Protein AF-A0A950R1R2-F1 (afdb_monomer_lite)

Structure (mmCIF, N/CA/C/O backbone):
data_AF-A0A950R1R2-F1
#
_entry.id   AF-A0A950R1R2-F1
#
loop_
_atom_site.group_PDB
_atom_site.id
_atom_site.type_symbol
_atom_site.label_atom_id
_atom_site.label_alt_id
_atom_site.label_comp_id
_atom_site.label_asym_id
_atom_site.label_entity_id
_atom_site.label_seq_id
_atom_site.pdbx_PDB_ins_code
_atom_site.Cartn_x
_atom_site.Cartn_y
_atom_site.Cartn_z
_atom_site.occupancy
_atom_site.B_iso_or_equiv
_atom_site.auth_seq_id
_atom_site.auth_comp_id
_atom_site.auth_asym_id
_atom_site.auth_atom_id
_atom_site.pdbx_PDB_model_num
ATOM 1 N N . GLY A 1 1 ? -11.635 -13.235 -14.958 1.00 52.16 1 GLY A N 1
ATOM 2 C CA . GLY A 1 1 ? -12.862 -13.678 -14.272 1.00 52.16 1 GLY A CA 1
ATOM 3 C C . GLY A 1 1 ? -13.952 -12.664 -14.524 1.00 52.16 1 GLY A C 1
ATOM 4 O O . GLY A 1 1 ? -13.627 -11.503 -14.743 1.00 52.16 1 GLY A O 1
ATOM 5 N N . LYS A 1 2 ? -15.219 -13.080 -14.547 1.00 72.25 2 LYS A N 1
ATOM 6 C CA . LYS A 1 2 ? -16.330 -12.125 -14.468 1.00 72.25 2 LYS A CA 1
ATOM 7 C C . LYS A 1 2 ? -16.494 -11.770 -12.992 1.00 72.25 2 LYS A C 1
ATOM 9 O O . LYS A 1 2 ? -16.689 -12.675 -12.189 1.00 72.25 2 LYS A O 1
ATOM 14 N N . PHE A 1 3 ? -16.337 -10.498 -12.644 1.00 78.50 3 PHE A N 1
ATOM 15 C CA . PHE A 1 3 ? -16.642 -10.029 -11.296 1.00 78.50 3 PHE A CA 1
ATOM 16 C C . PHE A 1 3 ? -18.161 -10.057 -11.118 1.00 78.50 3 PHE A C 1
ATOM 18 O O . PHE A 1 3 ? -18.887 -9.558 -11.979 1.00 78.50 3 PHE A O 1
ATOM 25 N N . VAL A 1 4 ? -18.629 -10.695 -10.048 1.00 86.44 4 VAL A N 1
ATOM 26 C CA . VAL A 1 4 ? -20.042 -10.714 -9.659 1.00 86.44 4 VAL A CA 1
ATOM 27 C C . VAL A 1 4 ? -20.202 -9.713 -8.527 1.00 86.44 4 VAL A C 1
ATOM 29 O O . VAL A 1 4 ? -19.370 -9.672 -7.623 1.00 86.44 4 VAL A O 1
ATOM 32 N N . HIS A 1 5 ? -21.231 -8.875 -8.609 1.00 85.69 5 HIS A N 1
ATOM 33 C CA . HIS A 1 5 ? -21.546 -7.949 -7.531 1.00 85.69 5 HIS A CA 1
ATOM 34 C C . HIS A 1 5 ? -22.079 -8.727 -6.330 1.00 85.69 5 HIS A C 1
ATOM 36 O O . HIS A 1 5 ? -23.012 -9.514 -6.468 1.00 85.69 5 HIS A O 1
ATOM 42 N N . ASP A 1 6 ? -21.483 -8.485 -5.170 1.00 85.19 6 ASP A N 1
ATOM 43 C CA . ASP A 1 6 ? -21.978 -8.967 -3.888 1.00 85.19 6 ASP A CA 1
ATOM 44 C C . ASP A 1 6 ? -22.962 -7.932 -3.329 1.00 85.19 6 ASP A C 1
ATOM 46 O O . ASP A 1 6 ? -22.561 -6.911 -2.768 1.00 85.19 6 ASP A O 1
ATOM 50 N N . PHE A 1 7 ? -24.253 -8.150 -3.580 1.00 87.19 7 PHE A N 1
ATOM 51 C CA . PHE A 1 7 ? -25.302 -7.214 -3.179 1.00 87.19 7 PHE A CA 1
ATOM 52 C C . PHE A 1 7 ? -25.503 -7.166 -1.663 1.00 87.19 7 PHE A C 1
ATOM 54 O O . PHE A 1 7 ? -25.803 -6.089 -1.155 1.00 87.19 7 PHE A O 1
ATOM 61 N N . ASP A 1 8 ? -25.262 -8.268 -0.951 1.00 86.25 8 ASP A N 1
ATOM 62 C CA . ASP A 1 8 ? -25.428 -8.341 0.503 1.00 86.25 8 ASP A CA 1
ATOM 63 C C . ASP A 1 8 ? -24.394 -7.438 1.191 1.00 86.25 8 ASP A C 1
ATOM 65 O O . ASP A 1 8 ? -24.725 -6.594 2.028 1.00 86.25 8 ASP A O 1
ATOM 69 N N . THR A 1 9 ? -23.133 -7.524 0.754 1.00 84.88 9 THR A N 1
ATOM 70 C CA . THR A 1 9 ? -22.066 -6.640 1.240 1.00 84.88 9 THR A CA 1
ATOM 71 C C . THR A 1 9 ? -22.320 -5.174 0.855 1.00 84.88 9 THR A C 1
ATOM 73 O O . THR A 1 9 ? -22.057 -4.265 1.648 1.00 84.88 9 THR A O 1
ATOM 76 N N . ILE A 1 10 ? -22.859 -4.917 -0.343 1.00 86.88 10 ILE A N 1
ATOM 77 C CA . ILE A 1 10 ? -23.219 -3.558 -0.784 1.00 86.88 10 ILE A CA 1
ATOM 78 C C . ILE A 1 10 ? -24.355 -2.975 0.068 1.00 86.88 10 ILE A C 1
ATOM 80 O O . ILE A 1 10 ? -24.315 -1.791 0.393 1.00 86.88 10 ILE A O 1
ATOM 84 N N . GLU A 1 11 ? -25.358 -3.765 0.445 1.00 87.88 11 GLU A N 1
ATOM 85 C CA . GLU A 1 11 ? -26.467 -3.301 1.285 1.00 87.88 11 GLU A CA 1
ATOM 86 C C . GLU A 1 11 ? -25.987 -2.938 2.697 1.00 87.88 11 GLU A C 1
ATOM 88 O O . GLU A 1 11 ? -26.364 -1.892 3.228 1.00 87.88 11 GLU A O 1
ATOM 93 N N . LEU A 1 12 ? -25.076 -3.735 3.265 1.00 87.06 12 LEU A N 1
ATOM 94 C CA . LEU A 1 12 ? -24.517 -3.511 4.602 1.00 87.06 12 LEU A CA 1
ATOM 95 C C . LEU A 1 12 ? -23.673 -2.234 4.714 1.00 87.06 12 LEU A C 1
ATOM 97 O O . LEU A 1 12 ? -23.693 -1.567 5.750 1.00 87.06 12 LEU A O 1
ATOM 101 N N . HIS A 1 13 ? -22.915 -1.891 3.672 1.00 85.31 13 HIS A N 1
ATOM 102 C CA . HIS A 1 13 ? -22.018 -0.729 3.680 1.00 85.31 13 HIS A CA 1
ATOM 103 C C . HIS A 1 13 ? -22.580 0.486 2.925 1.00 85.31 13 HIS A C 1
ATOM 105 O O . HIS A 1 13 ? -22.057 1.594 3.046 1.00 85.31 13 HIS A O 1
ATOM 111 N N . GLY A 1 14 ? -23.664 0.302 2.176 1.00 86.50 14 GLY A N 1
ATOM 112 C CA . GLY A 1 14 ? -24.207 1.282 1.249 1.00 86.50 14 GLY A CA 1
ATOM 113 C C . GLY A 1 14 ? -23.505 1.261 -0.119 1.00 86.50 14 GLY A C 1
ATOM 114 O O . GLY A 1 14 ? -22.406 0.730 -0.272 1.00 86.50 14 GLY A O 1
ATOM 115 N N . PRO A 1 15 ? -24.116 1.877 -1.148 1.00 83.44 15 PRO A N 1
ATOM 116 C CA . PRO A 1 15 ? -23.633 1.791 -2.528 1.00 83.44 15 PRO A CA 1
ATOM 117 C C . PRO A 1 15 ? -22.349 2.589 -2.799 1.00 83.44 15 PRO A C 1
ATOM 119 O O . PRO A 1 15 ? -21.622 2.282 -3.741 1.00 83.44 15 PRO A O 1
ATOM 122 N N . VAL A 1 16 ? -22.079 3.638 -2.013 1.00 87.56 16 VAL A N 1
ATOM 123 C CA . VAL A 1 16 ? -20.902 4.511 -2.165 1.00 87.56 16 VAL A CA 1
ATOM 124 C C . VAL A 1 16 ? -20.388 4.905 -0.775 1.00 87.56 16 VAL A C 1
ATOM 126 O O . VAL A 1 16 ? -20.570 6.050 -0.348 1.00 87.56 16 VAL A O 1
ATOM 129 N N . PRO A 1 17 ? -19.801 3.963 -0.019 1.00 89.50 17 PRO A N 1
ATOM 130 C CA . PRO A 1 17 ? -19.338 4.254 1.324 1.00 89.50 17 PRO A CA 1
ATOM 131 C C . PRO A 1 17 ? -18.118 5.174 1.273 1.00 89.50 17 PRO A C 1
ATOM 133 O O . PRO A 1 17 ? -17.154 4.932 0.548 1.00 89.50 17 PRO A O 1
ATOM 136 N N . THR A 1 18 ? -18.147 6.237 2.073 1.00 91.25 18 THR A N 1
ATOM 137 C CA . THR A 1 18 ? -16.974 7.092 2.307 1.00 91.25 18 THR A CA 1
ATOM 138 C C . THR A 1 18 ? -16.147 6.621 3.496 1.00 91.25 18 THR A C 1
ATOM 140 O O . THR A 1 18 ? -14.989 7.006 3.619 1.00 91.25 18 THR A O 1
ATOM 143 N N . GLU A 1 19 ? -16.737 5.811 4.375 1.00 93.25 19 GLU A N 1
ATOM 144 C CA . GLU A 1 19 ? -16.084 5.196 5.527 1.00 93.25 19 GLU A CA 1
ATOM 145 C C . GLU A 1 19 ? -16.524 3.733 5.617 1.00 93.25 19 GLU A C 1
ATOM 147 O O . GLU A 1 19 ? -17.720 3.453 5.538 1.00 93.25 19 GLU A O 1
ATOM 152 N N . ILE A 1 20 ? -15.576 2.813 5.792 1.00 93.81 20 ILE A N 1
ATOM 153 C CA . ILE A 1 20 ? -15.859 1.402 6.084 1.00 93.81 20 ILE A CA 1
ATOM 154 C C . ILE A 1 20 ? -14.983 0.916 7.237 1.00 93.81 20 ILE A C 1
ATOM 156 O O . ILE A 1 20 ? -13.826 1.318 7.363 1.00 93.81 20 ILE A O 1
ATOM 160 N N . ASP A 1 21 ? -15.545 0.057 8.082 1.00 93.88 21 ASP A N 1
ATOM 161 C CA . ASP A 1 21 ? -14.825 -0.574 9.185 1.00 93.88 21 ASP A CA 1
ATOM 162 C C . ASP A 1 21 ? -14.137 -1.849 8.677 1.00 93.88 21 ASP A C 1
ATOM 164 O O . ASP A 1 21 ? -14.786 -2.752 8.134 1.00 93.88 21 ASP A O 1
ATOM 168 N N . ILE A 1 22 ? -12.816 -1.907 8.836 1.00 94.50 22 ILE A N 1
ATOM 169 C CA . ILE A 1 22 ? -11.966 -2.987 8.335 1.00 94.50 22 ILE A CA 1
ATOM 170 C C . ILE A 1 22 ? -11.082 -3.560 9.439 1.00 94.50 22 ILE A C 1
ATOM 172 O O . ILE A 1 22 ? -10.790 -2.897 10.433 1.00 94.50 22 ILE A O 1
ATOM 176 N N . VAL A 1 23 ? -10.602 -4.779 9.227 1.00 93.94 23 VAL A N 1
ATOM 177 C CA . VAL A 1 23 ? -9.589 -5.424 10.066 1.00 93.94 23 VAL A CA 1
ATOM 178 C C . VAL A 1 23 ? -8.576 -6.154 9.194 1.00 93.94 23 VAL A C 1
ATOM 180 O O . VAL A 1 23 ? -8.908 -6.684 8.130 1.00 93.94 23 VAL A O 1
ATOM 183 N N . PHE A 1 24 ? -7.322 -6.182 9.632 1.00 93.62 24 PHE A N 1
ATOM 184 C CA . PHE A 1 24 ? -6.281 -6.970 8.982 1.00 93.62 24 PHE A CA 1
ATOM 185 C C . PHE A 1 24 ? -6.143 -8.327 9.664 1.00 93.62 24 PHE A C 1
ATOM 187 O O . PHE A 1 24 ? -6.075 -8.405 10.887 1.00 93.62 24 PHE A O 1
ATOM 194 N N . LEU A 1 25 ? -6.080 -9.397 8.872 1.00 88.56 25 LEU A N 1
ATOM 195 C CA . LEU A 1 25 ? -5.792 -10.741 9.388 1.00 88.56 25 LEU A CA 1
ATOM 196 C C . LEU A 1 25 ? -4.288 -11.025 9.463 1.00 88.56 25 LEU A C 1
ATOM 198 O O . LEU A 1 25 ? -3.860 -11.857 10.254 1.00 88.56 25 LEU A O 1
ATOM 202 N N . ASN A 1 26 ? -3.502 -10.316 8.651 1.00 88.25 26 ASN A N 1
ATOM 203 C CA . ASN A 1 26 ? -2.066 -10.511 8.505 1.00 88.25 26 ASN A CA 1
ATOM 204 C C . ASN A 1 26 ? -1.324 -9.210 8.825 1.00 88.25 26 ASN A C 1
ATOM 206 O O . ASN A 1 26 ? -1.832 -8.119 8.567 1.00 88.25 26 ASN A O 1
ATOM 210 N N . GLU A 1 27 ? -0.081 -9.329 9.288 1.00 89.81 27 GLU A N 1
ATOM 211 C CA . GLU A 1 27 ? 0.782 -8.174 9.581 1.00 89.81 27 GLU A CA 1
ATOM 212 C C . GLU A 1 27 ? 1.239 -7.423 8.320 1.00 89.81 27 GLU A C 1
ATOM 214 O O . GLU A 1 27 ? 1.527 -6.222 8.349 1.00 89.81 27 GLU A O 1
ATOM 219 N N . GLN A 1 28 ? 1.279 -8.126 7.185 1.00 89.06 28 GLN A N 1
ATOM 220 C CA . GLN A 1 28 ? 1.620 -7.575 5.876 1.00 89.06 28 GLN A CA 1
ATOM 221 C C . GLN A 1 28 ? 0.349 -7.266 5.077 1.00 89.06 28 GLN A C 1
ATOM 223 O O . GLN A 1 28 ? 0.032 -7.908 4.078 1.00 89.06 28 GLN A O 1
ATOM 228 N N . ALA A 1 29 ? -0.416 -6.292 5.565 1.00 89.69 29 ALA A N 1
ATOM 229 C CA . ALA A 1 29 ? -1.685 -5.894 4.961 1.00 89.69 29 ALA A CA 1
ATOM 230 C C . ALA A 1 29 ? -1.534 -5.019 3.707 1.00 89.69 29 ALA A C 1
ATOM 232 O O . ALA A 1 29 ? -2.439 -4.975 2.872 1.00 89.69 29 ALA A O 1
ATOM 233 N N . PHE A 1 30 ? -0.412 -4.308 3.574 1.00 94.25 30 PHE A N 1
ATOM 234 C CA . PHE A 1 30 ? -0.174 -3.346 2.503 1.00 94.25 30 PHE A CA 1
ATOM 235 C C . PHE A 1 30 ? 1.142 -3.629 1.789 1.00 94.25 30 PHE A C 1
ATOM 237 O O . PHE A 1 30 ? 2.179 -3.787 2.430 1.00 94.25 30 PHE A O 1
ATOM 244 N N . ASP A 1 31 ? 1.079 -3.653 0.463 1.00 93.25 31 ASP A N 1
ATOM 245 C CA . ASP A 1 31 ? 2.236 -3.730 -0.419 1.00 93.25 31 ASP A CA 1
ATOM 246 C C . ASP A 1 31 ? 2.235 -2.517 -1.351 1.00 93.25 31 ASP A C 1
ATOM 248 O O . ASP A 1 31 ? 1.208 -2.170 -1.942 1.00 93.25 31 ASP A O 1
ATOM 252 N N . ALA A 1 32 ? 3.383 -1.860 -1.466 1.00 93.75 32 ALA A N 1
ATOM 253 C CA . ALA A 1 32 ? 3.573 -0.706 -2.322 1.00 93.75 32 ALA A CA 1
ATOM 254 C C . ALA A 1 32 ? 4.830 -0.890 -3.163 1.00 93.75 32 ALA A C 1
ATOM 256 O O . ALA A 1 32 ? 5.938 -1.021 -2.648 1.00 93.75 32 ALA A O 1
ATOM 257 N N . SER A 1 33 ? 4.660 -0.833 -4.478 1.00 94.25 33 SER A N 1
ATOM 258 C CA . SER A 1 33 ? 5.763 -0.942 -5.424 1.00 94.25 33 SER A CA 1
ATOM 259 C C . SER A 1 33 ? 5.539 -0.054 -6.638 1.00 94.25 33 SER A C 1
ATOM 261 O O . SER A 1 33 ? 4.421 0.292 -7.017 1.00 94.25 33 SER A O 1
ATOM 263 N N . PHE A 1 34 ? 6.631 0.352 -7.268 1.00 94.12 34 PHE A N 1
ATOM 264 C CA . PHE A 1 34 ? 6.600 1.020 -8.558 1.00 94.12 34 PHE A CA 1
ATOM 265 C C . PHE A 1 34 ? 6.467 -0.026 -9.649 1.00 94.12 34 PHE A C 1
ATOM 267 O O . PHE A 1 34 ? 7.343 -0.871 -9.784 1.00 94.12 34 PHE A O 1
ATOM 274 N N . GLN A 1 35 ? 5.402 0.032 -10.442 1.00 94.69 35 GLN A N 1
ATOM 275 C CA . GLN A 1 35 ? 5.134 -0.962 -11.474 1.00 94.69 35 GLN A CA 1
ATOM 276 C C . GLN A 1 35 ? 4.946 -0.301 -12.839 1.00 94.69 35 GLN A C 1
ATOM 278 O O . GLN A 1 35 ? 4.240 0.700 -12.989 1.00 94.69 35 GLN A O 1
ATOM 283 N N . ALA A 1 36 ? 5.565 -0.888 -13.858 1.00 93.62 36 ALA A N 1
ATOM 284 C CA . ALA A 1 36 ? 5.327 -0.575 -15.257 1.00 93.62 36 ALA A CA 1
ATOM 285 C C . ALA A 1 36 ? 4.617 -1.761 -15.909 1.00 93.62 36 ALA A C 1
ATOM 287 O O . ALA A 1 36 ? 5.148 -2.874 -15.947 1.00 93.62 36 ALA A O 1
ATOM 288 N N . TRP A 1 37 ? 3.427 -1.509 -16.442 1.00 91.75 37 TRP A N 1
ATOM 289 C CA . TRP A 1 37 ? 2.594 -2.515 -17.091 1.00 91.75 37 TRP A CA 1
ATOM 290 C C . TRP A 1 37 ? 2.463 -2.225 -18.586 1.00 91.75 37 TRP A C 1
ATOM 292 O O . TRP A 1 37 ? 2.272 -1.084 -19.005 1.00 91.75 37 TRP A O 1
ATOM 302 N N . SER A 1 38 ? 2.534 -3.284 -19.387 1.00 88.62 38 SER A N 1
ATOM 303 C CA . SER A 1 38 ? 1.908 -3.327 -20.708 1.00 88.62 38 SER A CA 1
ATOM 304 C C . SER A 1 38 ? 0.406 -3.608 -20.544 1.00 88.62 38 SER A C 1
ATOM 306 O O . SER A 1 38 ? -0.094 -3.716 -19.428 1.00 88.62 38 SER A O 1
ATOM 308 N N . THR A 1 39 ? -0.328 -3.798 -21.638 1.00 86.62 39 THR A N 1
ATOM 309 C CA . THR A 1 39 ? -1.764 -4.119 -21.620 1.00 86.62 39 THR A CA 1
ATOM 310 C C . THR A 1 39 ? -2.108 -5.327 -20.737 1.00 86.62 39 THR A C 1
ATOM 312 O O . THR A 1 39 ? -3.180 -5.357 -20.145 1.00 86.62 39 THR A O 1
ATOM 315 N N . SER A 1 40 ? -1.221 -6.320 -20.632 1.00 86.81 40 SER A N 1
ATOM 316 C CA . SER A 1 40 ? -1.478 -7.544 -19.853 1.00 86.81 40 SER A CA 1
ATOM 317 C C . SER A 1 40 ? -0.254 -8.123 -19.139 1.00 86.81 40 SER A C 1
ATOM 319 O O . SER A 1 40 ? -0.342 -9.182 -18.519 1.00 86.81 40 SER A O 1
ATOM 321 N N . LYS A 1 41 ? 0.907 -7.467 -19.234 1.00 91.38 41 LYS A N 1
ATOM 322 C CA . LYS A 1 41 ? 2.181 -8.001 -18.737 1.00 91.38 41 LYS A CA 1
ATOM 323 C C . LYS A 1 41 ? 2.895 -6.988 -17.857 1.00 91.38 41 LYS A C 1
ATOM 325 O O . LYS A 1 41 ? 3.046 -5.833 -18.254 1.00 91.38 41 LYS A O 1
ATOM 330 N N . LEU A 1 42 ? 3.399 -7.453 -16.717 1.00 93.06 42 LEU A N 1
ATOM 331 C CA . LEU A 1 42 ? 4.314 -6.694 -15.873 1.00 93.06 42 LEU A CA 1
ATOM 332 C C . LEU A 1 42 ? 5.672 -6.590 -16.577 1.00 93.06 42 LEU A C 1
ATOM 334 O O . LEU A 1 42 ? 6.326 -7.601 -16.857 1.00 93.06 42 LEU A O 1
ATOM 338 N N . LEU A 1 43 ? 6.064 -5.362 -16.903 1.00 93.94 43 LEU A N 1
ATOM 339 C CA . LEU A 1 43 ? 7.313 -5.055 -17.594 1.00 93.94 43 LEU A CA 1
ATOM 340 C C . LEU A 1 43 ? 8.437 -4.741 -16.610 1.00 93.94 43 LEU A C 1
ATOM 342 O O . LEU A 1 43 ? 9.581 -5.112 -16.848 1.00 93.94 43 LEU A O 1
ATOM 346 N N . CYS A 1 44 ? 8.129 -4.048 -15.518 1.00 94.12 44 CYS A N 1
ATOM 347 C CA . CYS A 1 44 ? 9.098 -3.680 -14.495 1.00 94.12 44 CYS A CA 1
ATOM 348 C C . CYS A 1 44 ? 8.390 -3.500 -13.158 1.00 94.12 44 CYS A C 1
ATOM 350 O O . CYS A 1 44 ? 7.263 -3.015 -13.122 1.00 94.12 44 CYS A O 1
ATOM 352 N N . GLU A 1 45 ? 9.073 -3.836 -12.077 1.00 94.75 45 GLU A N 1
ATOM 353 C CA . GLU A 1 45 ? 8.615 -3.627 -10.709 1.00 94.75 45 GLU A CA 1
ATOM 354 C C . GLU A 1 45 ? 9.791 -3.155 -9.861 1.00 94.75 45 GLU A C 1
ATOM 356 O O . GLU A 1 45 ? 10.911 -3.593 -10.096 1.00 94.75 45 GLU A O 1
ATOM 361 N N . GLY A 1 46 ? 9.580 -2.269 -8.898 1.00 93.44 46 GLY A N 1
ATOM 362 C CA . GLY A 1 46 ? 10.652 -1.803 -8.031 1.00 93.44 46 GLY A CA 1
ATOM 363 C C . GLY A 1 46 ? 10.169 -1.323 -6.676 1.00 93.44 46 GLY A C 1
ATOM 364 O O . GLY A 1 46 ? 9.010 -0.953 -6.506 1.00 93.44 46 GLY A O 1
ATOM 365 N N . ASN A 1 47 ? 11.093 -1.310 -5.723 1.00 91.25 47 ASN A N 1
ATOM 366 C CA . ASN A 1 47 ? 10.862 -0.894 -4.337 1.00 91.25 47 ASN A CA 1
ATOM 367 C C . ASN A 1 47 ? 11.160 0.602 -4.111 1.00 91.25 47 ASN A C 1
ATOM 369 O O . ASN A 1 47 ? 11.135 1.083 -2.985 1.00 91.25 47 ASN A O 1
ATOM 373 N N . GLY A 1 48 ? 11.469 1.343 -5.178 1.00 89.25 48 GLY A N 1
ATOM 374 C CA . GLY A 1 48 ? 11.867 2.747 -5.119 1.00 89.25 48 GLY A CA 1
ATOM 375 C C . GLY A 1 48 ? 13.373 2.961 -5.244 1.00 89.25 48 GLY A C 1
ATOM 376 O O . GLY A 1 48 ? 13.750 3.992 -5.790 1.00 89.25 48 GLY A O 1
ATOM 377 N N . ILE A 1 49 ? 14.206 1.979 -4.880 1.00 91.31 49 ILE A N 1
ATOM 378 C CA . ILE A 1 49 ? 15.677 2.011 -5.004 1.00 91.31 49 ILE A CA 1
ATOM 379 C C . ILE A 1 49 ? 16.123 1.093 -6.148 1.00 91.31 49 ILE A C 1
ATOM 381 O O . ILE A 1 49 ? 16.643 1.550 -7.170 1.00 91.31 49 ILE A O 1
ATOM 385 N N . ASP A 1 50 ? 15.798 -0.187 -6.019 1.00 93.06 50 ASP A N 1
ATOM 386 C CA . ASP A 1 50 ? 16.083 -1.236 -6.983 1.00 93.06 50 ASP A CA 1
ATOM 387 C C . ASP A 1 50 ? 14.832 -1.597 -7.778 1.00 93.06 50 ASP A C 1
ATOM 389 O O . ASP A 1 50 ? 13.686 -1.357 -7.375 1.00 93.06 50 ASP A O 1
ATOM 393 N N . ALA A 1 51 ? 15.054 -2.178 -8.949 1.00 93.25 51 ALA A N 1
ATOM 394 C CA . ALA A 1 51 ? 13.983 -2.667 -9.793 1.00 93.25 51 ALA A CA 1
ATOM 395 C C . ALA A 1 51 ? 14.312 -4.048 -10.351 1.00 93.25 51 ALA A C 1
ATOM 397 O O . ALA A 1 51 ? 15.465 -4.408 -10.544 1.00 93.25 51 ALA A O 1
ATOM 398 N N . ARG A 1 52 ? 13.280 -4.816 -10.672 1.00 93.94 52 ARG A N 1
ATOM 399 C CA . ARG A 1 52 ? 13.350 -6.009 -11.505 1.00 93.94 52 ARG A CA 1
ATOM 400 C C . ARG A 1 52 ? 12.628 -5.730 -12.813 1.00 93.94 52 ARG A C 1
ATOM 402 O O . ARG A 1 52 ? 11.502 -5.231 -12.814 1.00 93.94 52 ARG A O 1
ATOM 409 N N . ARG A 1 53 ? 13.267 -6.037 -13.938 1.00 93.81 53 ARG A N 1
ATOM 410 C CA . ARG A 1 53 ? 12.716 -5.792 -15.275 1.00 93.81 53 ARG A CA 1
ATOM 411 C C . ARG A 1 53 ? 12.554 -7.091 -16.035 1.00 93.81 53 ARG A C 1
ATOM 413 O O . ARG A 1 53 ? 13.339 -8.017 -15.885 1.00 93.81 53 ARG A O 1
ATOM 420 N N . ASN A 1 54 ? 11.491 -7.169 -16.818 1.00 94.69 54 ASN A N 1
ATOM 421 C CA . ASN A 1 54 ? 11.171 -8.333 -17.619 1.00 94.69 54 ASN A CA 1
ATOM 422 C C . ASN A 1 54 ? 12.215 -8.507 -18.732 1.00 94.69 54 ASN A C 1
ATOM 424 O O . ASN A 1 54 ? 12.582 -7.533 -19.392 1.00 94.69 54 ASN A O 1
ATOM 428 N N . VAL A 1 55 ? 12.657 -9.745 -18.968 1.00 94.06 55 VAL A N 1
ATOM 429 C CA . VAL A 1 55 ? 13.633 -10.096 -20.019 1.00 94.06 55 VAL A CA 1
ATOM 430 C C . VAL A 1 55 ? 13.179 -9.714 -21.434 1.00 94.06 55 VAL A C 1
ATOM 432 O O . VAL A 1 55 ? 14.010 -9.552 -22.321 1.00 94.06 55 VAL A O 1
ATOM 435 N N . GLU A 1 56 ? 11.873 -9.538 -21.654 1.00 91.00 56 GLU A N 1
ATOM 436 C CA . GLU A 1 56 ? 11.297 -9.069 -22.923 1.00 91.00 56 GLU A CA 1
ATOM 437 C C . GLU A 1 56 ? 11.421 -7.543 -23.114 1.00 91.00 56 GLU A C 1
ATOM 439 O O . GLU A 1 56 ? 11.135 -7.036 -24.199 1.00 91.00 56 GLU A O 1
ATOM 444 N N . TRP A 1 57 ? 11.830 -6.792 -22.081 1.00 90.25 57 TRP A N 1
ATOM 445 C CA . TRP A 1 57 ? 11.847 -5.326 -22.091 1.00 90.25 57 TRP A CA 1
ATOM 446 C C . TRP A 1 57 ? 13.195 -4.664 -21.721 1.00 90.25 57 TRP A C 1
ATOM 448 O O . TRP A 1 57 ? 13.195 -3.678 -20.983 1.00 90.25 57 TRP A O 1
ATOM 458 N N . PRO A 1 58 ? 14.355 -5.126 -22.227 1.00 89.38 58 PRO A N 1
ATOM 459 C CA . PRO A 1 58 ? 15.632 -4.460 -21.985 1.00 89.38 58 PRO A CA 1
ATOM 460 C C . PRO A 1 58 ? 15.736 -3.153 -22.781 1.00 89.38 58 PRO A C 1
ATOM 462 O O . PRO A 1 58 ? 15.300 -3.058 -23.931 1.00 89.38 58 PRO A O 1
ATOM 465 N N . GLN A 1 59 ? 16.342 -2.136 -22.179 1.00 88.06 59 GLN A N 1
ATOM 466 C CA . GLN A 1 59 ? 16.349 -0.772 -22.706 1.00 88.06 59 GLN A CA 1
ATOM 467 C C . GLN A 1 59 ? 17.746 -0.219 -23.000 1.00 88.06 59 GLN A C 1
ATOM 469 O O . GLN A 1 59 ? 17.862 0.846 -23.609 1.00 88.06 59 GLN A O 1
ATOM 474 N N . SER A 1 60 ? 18.793 -0.916 -22.568 1.00 87.81 60 SER A N 1
ATOM 475 C CA . SER A 1 60 ? 20.190 -0.631 -22.897 1.00 87.81 60 SER A CA 1
ATOM 476 C C . SER A 1 60 ? 20.889 -1.911 -23.377 1.00 87.81 60 SER A C 1
ATOM 478 O O . SER A 1 60 ? 20.371 -3.009 -23.155 1.00 87.81 60 SER A O 1
ATOM 480 N N . PRO A 1 61 ? 22.043 -1.805 -24.059 1.00 89.56 61 PRO A N 1
ATOM 481 C CA . PRO A 1 61 ? 22.851 -2.969 -24.426 1.00 89.56 61 PRO A CA 1
ATOM 482 C C . PRO A 1 61 ? 23.260 -3.813 -23.210 1.00 89.56 61 PRO A C 1
ATOM 484 O O . PRO A 1 61 ? 23.166 -5.036 -23.265 1.00 89.56 61 PRO A O 1
ATOM 487 N N . ASP A 1 62 ? 23.605 -3.169 -22.095 1.00 88.44 62 ASP A N 1
ATOM 488 C CA . ASP A 1 62 ? 23.996 -3.854 -20.856 1.00 88.44 62 ASP A CA 1
ATOM 489 C C . ASP A 1 62 ? 22.818 -4.630 -20.248 1.00 88.44 62 ASP A C 1
ATOM 491 O O . ASP A 1 62 ? 22.948 -5.788 -19.855 1.00 88.44 62 ASP A O 1
ATOM 495 N N . GLU A 1 63 ? 21.620 -4.037 -20.263 1.00 90.75 63 GLU A N 1
ATOM 496 C CA . GLU A 1 63 ? 20.396 -4.717 -19.831 1.00 90.75 63 GLU A CA 1
ATOM 497 C C . GLU A 1 63 ? 20.037 -5.902 -20.736 1.00 90.75 63 GLU A C 1
ATOM 499 O O . GLU A 1 63 ? 19.448 -6.872 -20.264 1.00 90.75 63 GLU A O 1
ATOM 504 N N . ARG A 1 64 ? 20.383 -5.859 -22.032 1.00 91.25 64 ARG A N 1
ATOM 505 C CA . ARG A 1 64 ? 20.179 -7.008 -22.930 1.00 91.25 64 ARG A CA 1
ATOM 506 C C . ARG A 1 64 ? 21.063 -8.179 -22.527 1.00 91.25 64 ARG A C 1
ATOM 508 O O . ARG A 1 64 ? 20.559 -9.295 -22.471 1.00 91.25 64 ARG A O 1
ATOM 515 N N . ALA A 1 65 ? 22.328 -7.931 -22.186 1.00 92.00 65 ALA A N 1
ATOM 516 C CA . ALA A 1 65 ? 23.228 -8.976 -21.702 1.00 92.00 65 ALA A CA 1
ATOM 517 C C . ALA A 1 65 ? 22.712 -9.606 -20.393 1.00 92.00 65 ALA A C 1
ATOM 519 O O . ALA A 1 65 ? 22.644 -10.832 -20.280 1.00 92.00 65 ALA A O 1
ATOM 520 N N . LEU A 1 66 ? 22.256 -8.778 -19.443 1.00 9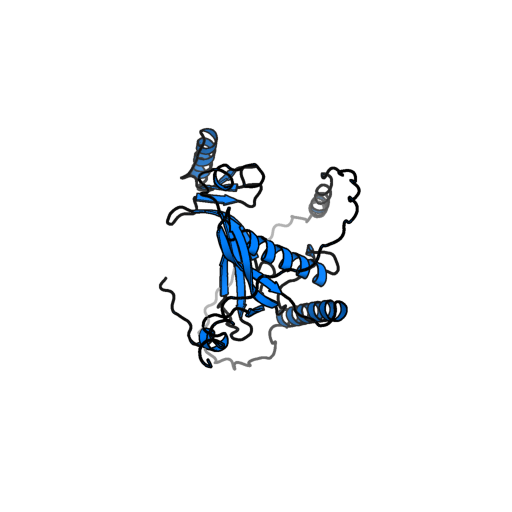1.00 66 LEU A N 1
ATOM 521 C CA . LEU A 1 66 ? 21.633 -9.244 -18.196 1.00 91.00 66 LEU A CA 1
ATOM 522 C C . LEU A 1 66 ? 20.339 -10.034 -18.455 1.00 91.00 66 LEU A C 1
ATOM 524 O O . LEU A 1 66 ? 20.116 -11.085 -17.854 1.00 91.00 66 LEU A O 1
ATOM 528 N N . GLY A 1 67 ? 19.501 -9.566 -19.381 1.00 90.88 67 GLY A N 1
ATOM 529 C CA . GLY A 1 67 ? 18.273 -10.248 -19.783 1.00 90.88 67 GLY A CA 1
ATOM 530 C C . GLY A 1 67 ? 18.531 -11.600 -20.455 1.00 90.88 67 GLY A C 1
ATOM 531 O O . GLY A 1 67 ? 17.822 -12.567 -20.181 1.00 90.88 67 GLY A O 1
ATOM 532 N N . GLU A 1 68 ? 19.568 -11.707 -21.290 1.00 92.50 68 GLU A N 1
ATOM 533 C CA . GLU A 1 68 ? 19.994 -12.972 -21.899 1.00 92.50 68 GLU A CA 1
ATOM 534 C C . GLU A 1 68 ? 20.532 -13.958 -20.859 1.00 92.50 68 GLU A C 1
ATOM 536 O O . GLU A 1 68 ? 20.213 -15.148 -20.923 1.00 92.50 68 GLU A O 1
ATOM 541 N N . GLN A 1 69 ? 21.303 -13.480 -19.878 1.00 92.25 69 GLN A N 1
ATOM 542 C CA . GLN A 1 69 ? 21.775 -14.303 -18.766 1.00 92.25 69 GLN A CA 1
ATOM 543 C C . GLN A 1 69 ? 20.606 -14.824 -17.921 1.00 92.25 69 GLN A C 1
ATOM 545 O O . GLN A 1 69 ? 20.515 -16.029 -17.684 1.00 92.25 69 GLN A O 1
ATOM 550 N N . ALA A 1 70 ? 19.670 -13.950 -17.543 1.00 92.19 70 ALA A N 1
ATOM 551 C CA . ALA A 1 70 ? 18.465 -14.332 -16.810 1.00 92.19 70 ALA A CA 1
ATOM 552 C C . ALA A 1 70 ? 17.614 -15.337 -17.604 1.00 92.19 70 ALA A C 1
ATOM 554 O O . ALA A 1 70 ? 17.139 -16.326 -17.047 1.00 92.19 70 ALA A O 1
ATOM 555 N N . ARG A 1 71 ? 17.491 -15.157 -18.926 1.00 93.06 71 ARG A N 1
ATOM 556 C CA . ARG A 1 71 ? 16.777 -16.094 -19.804 1.00 93.06 71 ARG A CA 1
ATOM 557 C C . ARG A 1 71 ? 17.444 -17.470 -19.855 1.00 93.06 71 ARG A C 1
ATOM 559 O O . ARG A 1 71 ? 16.735 -18.470 -19.820 1.00 93.06 71 ARG A O 1
ATOM 566 N N . LYS A 1 72 ? 18.782 -17.538 -19.900 1.00 94.12 72 LYS A N 1
ATOM 567 C CA . LYS A 1 72 ? 19.531 -18.810 -19.807 1.00 94.12 72 LYS A CA 1
ATOM 568 C C . LYS A 1 72 ? 19.298 -19.514 -18.467 1.00 94.12 72 LYS A C 1
ATOM 570 O O . LYS A 1 72 ? 19.278 -20.737 -18.423 1.00 94.12 72 LYS A O 1
ATOM 575 N N . GLN A 1 73 ? 19.080 -18.747 -17.401 1.00 93.12 73 GLN A N 1
ATOM 576 C CA . GLN A 1 73 ? 18.752 -19.241 -16.061 1.00 93.12 73 GLN A CA 1
ATOM 577 C C . GLN A 1 73 ? 17.244 -19.498 -15.853 1.00 93.12 73 GLN A C 1
ATOM 579 O O . GLN A 1 73 ? 16.821 -19.790 -14.740 1.00 93.12 73 GLN A O 1
ATOM 584 N N . ASN A 1 74 ? 16.415 -19.402 -16.902 1.00 92.75 74 ASN A N 1
ATOM 585 C CA . ASN A 1 74 ? 14.950 -19.512 -16.834 1.00 92.75 74 ASN A CA 1
ATOM 586 C C . ASN A 1 74 ? 14.267 -18.497 -15.893 1.00 92.75 74 ASN A C 1
ATOM 588 O O . ASN A 1 74 ? 13.132 -18.699 -15.455 1.00 92.75 74 ASN A O 1
ATOM 592 N N . HIS A 1 75 ? 14.912 -17.365 -15.619 1.00 93.00 75 HIS A N 1
ATOM 593 C CA . HIS A 1 75 ? 14.303 -16.256 -14.897 1.00 93.00 75 HIS A CA 1
ATOM 594 C C . HIS A 1 75 ? 13.538 -15.333 -15.853 1.00 93.00 75 HIS A C 1
ATOM 596 O O . HIS A 1 75 ? 14.005 -14.973 -16.933 1.00 93.00 75 HIS A O 1
ATOM 602 N N . ARG A 1 76 ? 12.332 -14.922 -15.439 1.00 92.00 76 ARG A N 1
ATOM 603 C CA . ARG A 1 76 ? 11.474 -13.994 -16.204 1.00 92.00 76 ARG A CA 1
ATOM 604 C C . ARG A 1 76 ? 11.871 -12.529 -16.030 1.00 92.00 76 ARG A C 1
ATOM 606 O O . ARG A 1 76 ? 11.496 -11.691 -16.849 1.00 92.00 76 ARG A O 1
ATOM 613 N N . PHE A 1 77 ? 12.603 -12.230 -14.964 1.00 93.69 77 PHE A N 1
ATOM 614 C CA . PHE A 1 77 ? 13.041 -10.890 -14.611 1.00 93.69 77 PHE A CA 1
ATOM 615 C C . PHE A 1 77 ? 14.541 -10.885 -14.330 1.00 93.69 77 PHE A C 1
ATOM 617 O O . PHE A 1 77 ? 15.073 -11.874 -13.830 1.00 93.69 77 PHE A O 1
ATOM 624 N N . PHE A 1 78 ? 15.194 -9.764 -14.616 1.00 93.62 78 PHE A N 1
ATOM 625 C CA . PHE A 1 78 ? 16.573 -9.488 -14.230 1.00 93.62 78 PHE A CA 1
ATOM 626 C C . PHE A 1 78 ? 16.621 -8.272 -13.287 1.00 93.62 78 PHE A C 1
ATOM 628 O O . PHE A 1 78 ? 15.785 -7.367 -13.420 1.00 93.62 78 PHE A O 1
ATOM 635 N N . PRO A 1 79 ? 17.546 -8.248 -12.313 1.00 93.69 79 PRO A N 1
ATOM 636 C CA . PRO A 1 79 ? 17.676 -7.139 -11.379 1.00 93.69 79 PRO A CA 1
ATOM 637 C C . PRO A 1 79 ? 18.339 -5.924 -12.040 1.00 93.69 79 PRO A C 1
ATOM 639 O O . PRO A 1 79 ? 19.205 -6.050 -12.904 1.00 93.69 79 PRO A O 1
ATOM 642 N N . ILE A 1 80 ? 17.934 -4.739 -11.600 1.00 91.12 80 ILE A N 1
ATOM 643 C CA . ILE A 1 80 ? 18.503 -3.438 -11.933 1.00 91.12 80 ILE A CA 1
ATOM 644 C C . ILE A 1 80 ? 18.774 -2.734 -10.607 1.00 91.12 80 ILE A C 1
ATOM 646 O O . ILE A 1 80 ? 17.852 -2.233 -9.956 1.00 91.12 80 ILE A O 1
ATOM 650 N N . LEU A 1 81 ? 20.045 -2.728 -10.218 1.00 89.81 81 LEU A N 1
ATOM 651 C CA . LEU A 1 81 ? 20.511 -2.111 -8.982 1.00 89.81 81 LEU A CA 1
ATOM 652 C C . LEU A 1 81 ? 20.543 -0.590 -9.141 1.00 89.81 81 LEU A C 1
ATOM 654 O O . LEU A 1 81 ? 21.050 -0.094 -10.148 1.00 89.81 81 LEU A O 1
ATOM 658 N N . GLY A 1 82 ? 19.975 0.142 -8.182 1.00 85.94 82 GLY A N 1
ATOM 659 C CA . GLY A 1 82 ? 19.945 1.609 -8.208 1.00 85.94 82 GLY A CA 1
ATOM 660 C C . GLY A 1 82 ? 19.279 2.191 -9.462 1.00 85.94 82 GLY A C 1
ATOM 661 O O . GLY A 1 82 ? 19.717 3.212 -9.981 1.00 85.94 82 GLY A O 1
ATOM 662 N N . GLY A 1 83 ? 18.257 1.519 -10.000 1.00 85.75 83 GLY A N 1
ATOM 663 C CA . GLY A 1 83 ? 17.600 1.886 -11.263 1.00 85.75 83 GLY A CA 1
ATOM 664 C C . GLY A 1 83 ? 16.132 2.297 -11.138 1.00 85.75 83 GLY A C 1
ATOM 665 O O . GLY A 1 83 ? 15.426 2.344 -12.153 1.00 85.75 83 GLY A O 1
ATOM 666 N N . CYS A 1 84 ? 15.642 2.532 -9.917 1.00 90.75 84 CYS A N 1
ATOM 667 C CA . CYS A 1 84 ? 14.239 2.843 -9.646 1.00 90.75 84 CYS A CA 1
ATOM 668 C C . CYS A 1 84 ? 14.000 4.350 -9.387 1.00 90.75 84 CYS A C 1
ATOM 670 O O . CYS A 1 84 ? 14.744 5.208 -9.864 1.00 90.75 84 CYS A O 1
ATOM 672 N N . TYR A 1 85 ? 12.891 4.689 -8.726 1.00 89.06 85 TYR A N 1
ATOM 673 C CA . TYR A 1 85 ? 12.386 6.054 -8.580 1.00 89.06 85 TYR A CA 1
ATOM 674 C C . TYR A 1 85 ? 13.404 7.018 -7.953 1.00 89.06 85 TYR A C 1
ATOM 676 O O . TYR A 1 85 ? 13.639 8.082 -8.521 1.00 89.06 85 TYR A O 1
ATOM 684 N N . THR A 1 86 ? 14.047 6.650 -6.841 1.00 88.38 86 THR A N 1
ATOM 685 C CA . THR A 1 86 ? 15.000 7.523 -6.129 1.00 88.38 86 THR A CA 1
ATOM 686 C C . THR A 1 86 ? 16.254 7.813 -6.946 1.00 88.38 86 THR A C 1
ATOM 688 O O . THR A 1 86 ? 16.803 8.907 -6.865 1.00 88.38 86 THR A O 1
ATOM 691 N N . ALA A 1 87 ? 16.660 6.872 -7.796 1.00 86.94 87 ALA A N 1
ATOM 692 C CA . ALA A 1 87 ? 17.816 6.999 -8.673 1.00 86.94 87 ALA A CA 1
ATOM 693 C C . ALA A 1 87 ? 17.518 7.734 -9.996 1.00 86.94 87 ALA A C 1
ATOM 695 O O . ALA A 1 87 ? 18.342 7.738 -10.908 1.00 86.94 87 ALA A O 1
ATOM 696 N N . GLY A 1 88 ? 16.339 8.351 -10.144 1.00 85.50 88 GLY A N 1
ATOM 697 C CA . GLY A 1 88 ? 16.019 9.131 -11.341 1.00 85.50 88 GLY A CA 1
ATOM 698 C C . GLY A 1 88 ? 15.549 8.288 -12.529 1.00 85.50 88 GLY A C 1
ATOM 699 O O . GLY A 1 88 ? 15.779 8.658 -13.681 1.00 85.50 88 GLY A O 1
ATOM 700 N N . CYS A 1 89 ? 14.888 7.148 -12.291 1.00 88.62 89 CYS A N 1
ATOM 701 C CA . CYS A 1 89 ? 14.424 6.279 -13.373 1.00 88.62 89 CYS A CA 1
ATOM 702 C C . CYS A 1 89 ? 13.570 7.029 -14.411 1.00 88.62 89 CYS A C 1
ATOM 704 O O . CYS A 1 89 ? 12.487 7.546 -14.108 1.00 88.62 89 CYS A O 1
ATOM 706 N N . ARG A 1 90 ? 14.008 6.993 -15.679 1.00 87.69 90 ARG A N 1
ATOM 707 C CA . ARG A 1 90 ? 13.317 7.638 -16.814 1.00 87.69 90 ARG A CA 1
ATOM 708 C C . ARG A 1 90 ? 11.848 7.240 -16.956 1.00 87.69 90 ARG A C 1
ATOM 710 O O . ARG A 1 90 ? 11.047 8.040 -17.424 1.00 87.69 90 ARG A O 1
ATOM 717 N N . PHE A 1 91 ? 11.490 6.019 -16.556 1.00 88.62 91 PHE A N 1
ATOM 718 C CA . PHE A 1 91 ? 10.131 5.499 -16.705 1.00 88.62 91 PHE A CA 1
ATOM 719 C C . PHE A 1 91 ? 9.185 5.997 -15.617 1.00 88.62 91 PHE A C 1
ATOM 721 O O . PHE A 1 91 ? 7.975 5.988 -15.836 1.00 88.62 91 PHE A O 1
ATOM 728 N N . ALA A 1 92 ? 9.717 6.415 -14.467 1.00 87.19 92 ALA A N 1
ATOM 729 C CA . ALA A 1 92 ? 8.927 6.904 -13.345 1.00 87.19 92 ALA A CA 1
ATOM 730 C C . ALA A 1 92 ? 8.862 8.441 -13.307 1.00 87.19 92 ALA A C 1
ATOM 732 O O . ALA A 1 92 ? 7.803 8.999 -13.027 1.00 87.19 92 ALA A O 1
ATOM 733 N N . ILE A 1 93 ? 9.968 9.125 -13.628 1.00 85.88 93 ILE A N 1
ATOM 734 C CA . ILE A 1 93 ? 10.085 10.590 -13.499 1.00 85.88 93 ILE A CA 1
ATOM 735 C C . ILE A 1 93 ? 10.001 11.320 -14.848 1.00 85.88 93 ILE A C 1
ATOM 737 O O . ILE A 1 93 ? 9.493 12.441 -14.892 1.00 85.88 93 ILE A O 1
ATOM 741 N N . GLY A 1 94 ? 10.448 10.692 -15.941 1.00 82.12 94 GLY A N 1
ATOM 742 C CA . GLY A 1 94 ? 10.556 11.330 -17.258 1.00 82.12 94 GLY A CA 1
ATOM 743 C C . GLY A 1 94 ? 9.218 11.678 -17.921 1.00 82.12 94 GLY A C 1
ATOM 744 O O . GLY A 1 94 ? 8.143 11.352 -17.419 1.00 82.12 94 GLY A O 1
ATOM 745 N N . ASP A 1 95 ? 9.287 12.307 -19.097 1.00 74.88 95 ASP A N 1
ATOM 746 C CA . ASP A 1 95 ? 8.117 12.845 -19.816 1.00 74.88 95 ASP A CA 1
ATOM 747 C C . ASP A 1 95 ? 7.082 11.774 -20.192 1.00 74.88 95 ASP A C 1
ATOM 749 O O . ASP A 1 95 ? 5.875 12.019 -20.205 1.00 74.88 95 ASP A O 1
ATOM 753 N N . LYS A 1 96 ? 7.547 10.551 -20.469 1.00 81.88 96 LYS A N 1
ATOM 754 C CA . LYS A 1 96 ? 6.700 9.382 -20.742 1.00 81.88 96 LYS A CA 1
ATOM 755 C C . LYS A 1 96 ? 6.662 8.474 -19.516 1.00 81.88 96 LYS A C 1
ATOM 757 O O . LYS A 1 96 ? 7.312 7.429 -19.490 1.00 81.88 96 LYS A O 1
ATOM 762 N N . ARG A 1 97 ? 5.884 8.871 -18.504 1.00 83.75 97 ARG A N 1
ATOM 763 C CA . ARG A 1 97 ? 5.677 8.089 -17.272 1.00 83.75 97 ARG A CA 1
ATOM 764 C C . ARG A 1 97 ? 4.921 6.792 -17.566 1.00 83.75 97 ARG A C 1
ATOM 766 O O . ARG A 1 97 ? 3.694 6.775 -17.646 1.00 83.75 97 ARG A O 1
ATOM 773 N N . GLN A 1 98 ? 5.672 5.712 -17.748 1.00 89.06 98 GLN A N 1
ATOM 774 C CA . GLN A 1 98 ? 5.152 4.353 -17.941 1.00 89.06 98 GLN A CA 1
ATOM 775 C C . GLN A 1 98 ? 5.125 3.560 -16.632 1.00 89.06 98 GLN A C 1
ATOM 777 O O . GLN A 1 98 ? 4.350 2.618 -16.497 1.00 89.06 98 GLN A O 1
ATOM 782 N N . CYS A 1 99 ? 5.954 3.957 -15.668 1.00 91.81 99 CYS A N 1
ATOM 783 C CA . CYS A 1 99 ? 5.991 3.396 -14.331 1.00 91.81 99 CYS A CA 1
ATOM 784 C C . CYS A 1 99 ? 5.142 4.258 -13.394 1.00 91.81 99 CYS A C 1
ATOM 786 O O . CYS A 1 99 ? 5.323 5.477 -13.328 1.00 91.81 99 CYS A O 1
ATOM 788 N N . LYS A 1 100 ? 4.208 3.630 -12.679 1.00 92.00 100 LYS A N 1
ATOM 789 C CA . LYS A 1 100 ? 3.346 4.283 -11.691 1.00 92.00 100 LYS A CA 1
ATOM 790 C C . LYS A 1 100 ? 3.519 3.597 -10.338 1.00 92.00 100 LYS A C 1
ATOM 792 O O . LYS A 1 100 ? 3.769 2.393 -10.306 1.00 92.00 100 LYS A O 1
ATOM 797 N N . PRO A 1 101 ? 3.385 4.329 -9.224 1.00 93.62 101 PRO A N 1
ATOM 798 C CA . PRO A 1 101 ? 3.284 3.681 -7.928 1.00 93.62 101 PRO A CA 1
ATOM 799 C C . PRO A 1 101 ? 1.986 2.864 -7.901 1.00 93.62 101 PRO A C 1
ATOM 801 O O . PRO A 1 101 ? 0.962 3.314 -8.418 1.00 93.62 101 PRO A O 1
ATOM 804 N N . HIS A 1 102 ? 2.039 1.670 -7.333 1.00 94.44 102 HIS A N 1
ATOM 805 C CA . HIS A 1 102 ? 0.910 0.774 -7.146 1.00 94.44 102 HIS A CA 1
ATOM 806 C C . HIS A 1 102 ? 0.887 0.350 -5.681 1.00 94.44 102 HIS A C 1
ATOM 808 O O . HIS A 1 102 ? 1.868 -0.192 -5.179 1.00 94.44 102 HIS A O 1
ATOM 814 N N . GLY A 1 103 ? -0.218 0.625 -4.998 1.00 94.81 103 GLY A N 1
ATOM 815 C CA . GLY A 1 103 ? -0.475 0.179 -3.637 1.00 94.81 103 GLY A CA 1
ATOM 816 C C . GLY A 1 103 ? -1.601 -0.835 -3.642 1.00 94.81 103 GLY A C 1
ATOM 817 O O . GLY A 1 103 ? -2.660 -0.556 -4.202 1.00 94.81 103 GLY A O 1
ATOM 818 N N . LYS A 1 104 ? -1.371 -1.978 -3.008 1.00 95.12 104 LYS A N 1
ATOM 819 C CA . LYS A 1 104 ? -2.347 -3.039 -2.803 1.00 95.12 104 LYS A CA 1
ATOM 820 C C . LYS A 1 104 ? -2.570 -3.209 -1.307 1.00 95.12 104 LYS A C 1
ATOM 822 O O . LYS A 1 104 ? -1.660 -3.600 -0.582 1.00 95.12 104 LYS A O 1
ATOM 827 N N . LEU A 1 105 ? -3.784 -2.924 -0.851 1.00 95.19 105 LEU A N 1
ATOM 828 C CA . LEU A 1 105 ? -4.218 -3.144 0.525 1.00 95.19 105 LEU A CA 1
ATOM 829 C C . LEU A 1 105 ? -5.145 -4.359 0.572 1.00 95.19 105 LEU A C 1
ATOM 831 O O . LEU A 1 105 ? -6.115 -4.408 -0.179 1.00 95.19 105 LEU A O 1
ATOM 835 N N . THR A 1 106 ? -4.866 -5.314 1.453 1.00 94.12 106 THR A N 1
ATOM 836 C CA . THR A 1 106 ? -5.691 -6.513 1.659 1.00 94.12 106 THR A CA 1
ATOM 837 C C . THR A 1 106 ? -6.260 -6.500 3.073 1.00 94.12 106 THR A C 1
ATOM 839 O O . THR A 1 106 ? -5.514 -6.335 4.035 1.00 94.12 106 THR A O 1
ATOM 842 N N . PHE A 1 107 ? -7.576 -6.651 3.209 1.00 93.81 107 PHE A N 1
ATOM 843 C CA . PHE A 1 107 ? -8.281 -6.528 4.486 1.00 93.81 107 PHE A CA 1
ATOM 844 C C . PHE A 1 107 ? -9.567 -7.354 4.520 1.00 93.81 107 PHE A C 1
ATOM 846 O O . PHE A 1 107 ? -9.995 -7.905 3.507 1.00 93.81 107 PHE A O 1
ATOM 853 N N . GLN A 1 108 ? -10.191 -7.411 5.693 1.00 92.69 108 GLN A N 1
ATOM 854 C CA . GLN A 1 108 ? -11.537 -7.935 5.892 1.00 92.69 108 GLN A CA 1
ATOM 855 C C . GLN A 1 108 ? -12.502 -6.839 6.308 1.00 92.69 108 GLN A C 1
ATOM 857 O O . GLN A 1 108 ? -12.124 -5.914 7.026 1.00 92.69 108 GLN A O 1
ATOM 862 N N . LEU A 1 109 ? -13.755 -6.967 5.879 1.00 91.88 109 LEU A N 1
ATOM 863 C CA . LEU A 1 109 ? -14.847 -6.107 6.321 1.00 91.88 109 LEU A CA 1
ATOM 864 C C . LEU A 1 109 ? -15.362 -6.581 7.680 1.00 91.88 109 LEU A C 1
ATOM 866 O O . LEU A 1 109 ? -15.671 -7.758 7.855 1.00 91.88 109 LEU A O 1
ATOM 870 N N . MET A 1 110 ? -15.500 -5.658 8.632 1.00 88.44 110 MET A N 1
ATOM 871 C CA . MET A 1 110 ? -15.968 -5.987 9.985 1.00 88.44 110 MET A CA 1
ATOM 872 C C . MET A 1 110 ? -17.430 -6.447 10.023 1.00 88.44 110 MET A C 1
ATOM 874 O O . MET A 1 110 ? -17.779 -7.311 10.820 1.00 88.44 110 MET A O 1
ATOM 878 N N . ASN A 1 111 ? -18.280 -5.894 9.152 1.00 83.38 111 ASN A N 1
ATOM 879 C CA . ASN A 1 111 ? -19.719 -6.184 9.135 1.00 83.38 111 ASN A CA 1
ATOM 880 C C . ASN A 1 111 ? -20.090 -7.370 8.228 1.00 83.38 111 ASN A C 1
ATOM 882 O O . ASN A 1 111 ? -21.253 -7.758 8.185 1.00 83.38 111 ASN A O 1
ATOM 886 N N . ALA A 1 112 ? -19.115 -7.947 7.521 1.00 81.81 112 ALA A N 1
ATOM 887 C CA . ALA A 1 112 ? -19.288 -9.117 6.662 1.00 81.81 112 ALA A CA 1
ATOM 888 C C . ALA A 1 112 ? -18.009 -9.985 6.661 1.00 81.81 112 ALA A C 1
ATOM 890 O O . ALA A 1 112 ? -17.372 -10.154 5.615 1.00 81.81 112 ALA A O 1
ATOM 891 N N . PRO A 1 113 ? -17.568 -10.507 7.825 1.00 79.94 113 PRO A N 1
ATOM 892 C CA . PRO A 1 113 ? -16.350 -11.300 7.889 1.00 79.94 113 PRO A CA 1
ATOM 893 C C . PRO A 1 113 ? -16.568 -12.637 7.174 1.00 79.94 113 PRO A C 1
ATOM 895 O O . PRO A 1 113 ? -17.409 -13.443 7.571 1.00 79.94 113 PRO A O 1
ATOM 898 N N . THR A 1 114 ? -15.790 -12.893 6.123 1.00 79.62 114 THR A N 1
ATOM 899 C CA . THR A 1 114 ? -15.836 -14.152 5.372 1.00 79.62 114 THR A CA 1
ATOM 900 C C . THR A 1 114 ? -14.509 -14.888 5.501 1.00 79.62 114 THR A C 1
ATOM 902 O O . THR A 1 114 ? -13.452 -14.393 5.112 1.00 79.62 114 THR A O 1
ATOM 905 N N . LEU A 1 115 ? -14.540 -16.098 6.064 1.00 76.31 115 LEU A N 1
ATOM 906 C CA . LEU A 1 115 ? -13.347 -16.936 6.150 1.00 76.31 115 LEU A CA 1
ATOM 907 C C . LEU A 1 115 ? -13.026 -17.501 4.758 1.00 76.31 115 LEU A C 1
ATOM 909 O O . LEU A 1 115 ? -13.852 -18.181 4.156 1.00 76.31 115 LEU A O 1
ATOM 913 N N . GLY A 1 116 ? -11.835 -17.195 4.240 1.00 77.75 116 GLY A N 1
ATOM 914 C CA . GLY A 1 116 ? -11.410 -17.571 2.884 1.00 77.75 116 GLY A CA 1
ATOM 915 C C . GLY A 1 116 ? -11.762 -16.553 1.790 1.00 77.75 116 GLY A C 1
ATOM 916 O O . GLY A 1 116 ? -11.233 -16.654 0.685 1.00 77.75 116 GLY A O 1
ATOM 917 N N . GLY A 1 117 ? -12.588 -15.548 2.092 1.00 81.00 117 GLY A N 1
ATOM 918 C CA . GLY A 1 117 ? -12.711 -14.328 1.289 1.00 81.00 117 GLY A CA 1
ATOM 919 C C . GLY A 1 117 ? -11.731 -13.275 1.799 1.00 81.00 117 GLY A C 1
ATOM 920 O O . GLY A 1 117 ? -11.400 -13.281 2.973 1.00 81.00 117 GLY A O 1
ATOM 921 N N . SER A 1 118 ? -11.227 -12.387 0.947 1.00 86.00 118 SER A N 1
ATOM 922 C CA . SER A 1 118 ? -10.484 -11.198 1.387 1.00 86.00 118 SER A CA 1
ATOM 923 C C . SER A 1 118 ? -10.812 -10.038 0.465 1.00 86.00 118 SER A C 1
ATOM 925 O O . SER A 1 118 ? -10.869 -10.221 -0.754 1.00 86.00 118 SER A O 1
ATOM 927 N N . CYS A 1 119 ? -10.978 -8.845 1.017 1.00 90.69 119 CYS A N 1
ATOM 928 C CA . CYS A 1 119 ? -11.160 -7.635 0.234 1.00 90.69 119 CYS A CA 1
ATOM 929 C C . CYS A 1 119 ? -9.799 -7.063 -0.168 1.00 90.69 119 CYS A C 1
ATOM 931 O O . CYS A 1 119 ? -8.844 -7.073 0.610 1.00 90.69 119 CYS A O 1
ATOM 933 N N . GLN A 1 120 ? -9.718 -6.545 -1.392 1.00 92.50 120 GLN A N 1
ATOM 934 C CA . GLN A 1 120 ? -8.518 -5.912 -1.925 1.00 92.50 120 GLN A CA 1
ATOM 935 C C . GLN A 1 120 ? -8.858 -4.508 -2.424 1.00 92.50 120 GLN A C 1
ATOM 937 O O . GLN A 1 120 ? -9.835 -4.318 -3.148 1.00 92.50 120 GLN A O 1
ATOM 942 N N . PHE A 1 121 ? -8.030 -3.533 -2.060 1.00 93.75 121 PHE A N 1
ATOM 943 C CA . PHE A 1 121 ? -8.069 -2.178 -2.589 1.00 93.75 121 PHE A CA 1
ATOM 944 C C . PHE A 1 121 ? -6.759 -1.868 -3.309 1.00 93.75 121 PHE A C 1
ATOM 946 O O . PHE A 1 121 ? -5.694 -1.839 -2.690 1.00 93.75 121 PHE A O 1
ATOM 953 N N . ASP A 1 122 ? -6.860 -1.605 -4.610 1.00 93.38 122 ASP A N 1
ATOM 954 C CA . ASP A 1 122 ? -5.734 -1.216 -5.452 1.00 93.38 122 ASP A CA 1
ATOM 955 C C . ASP A 1 122 ? -5.789 0.282 -5.756 1.00 93.38 122 ASP A C 1
ATOM 957 O O . ASP A 1 122 ? -6.826 0.832 -6.136 1.00 93.38 122 ASP A O 1
ATOM 961 N N . THR A 1 123 ? -4.654 0.964 -5.621 1.00 93.50 123 THR A N 1
ATOM 962 C CA . THR A 1 123 ? -4.532 2.384 -5.946 1.00 93.50 123 THR A CA 1
ATOM 963 C C . THR A 1 123 ? -3.228 2.684 -6.663 1.00 93.50 123 THR A C 1
ATOM 965 O O . THR A 1 123 ? -2.183 2.119 -6.359 1.00 93.50 123 THR A O 1
ATOM 968 N N . THR A 1 124 ? -3.272 3.637 -7.594 1.00 92.00 124 THR A N 1
ATOM 969 C CA . THR A 1 124 ? -2.069 4.197 -8.225 1.00 92.00 124 THR A CA 1
ATOM 970 C C . THR A 1 124 ? -1.760 5.621 -7.757 1.00 92.00 124 THR A C 1
ATOM 972 O O . THR A 1 124 ? -0.976 6.337 -8.381 1.00 92.00 124 THR A O 1
ATOM 975 N N . GLY A 1 125 ? -2.449 6.096 -6.716 1.00 90.12 125 GLY A N 1
ATOM 976 C CA . GLY A 1 125 ? -2.298 7.451 -6.197 1.00 90.12 125 GLY A CA 1
ATOM 977 C C . GLY A 1 125 ? -1.150 7.536 -5.200 1.00 90.12 125 GLY A C 1
ATOM 978 O O . GLY A 1 125 ? -1.237 6.960 -4.121 1.00 90.12 125 GLY A O 1
ATOM 979 N N . PHE A 1 126 ? -0.110 8.316 -5.514 1.00 89.81 126 PHE A N 1
ATOM 980 C CA . PHE A 1 126 ? 1.049 8.488 -4.624 1.00 89.81 126 PHE A CA 1
ATOM 981 C C . PHE A 1 126 ? 0.642 8.956 -3.218 1.00 89.81 126 PHE A C 1
ATOM 983 O O . PHE A 1 126 ? 1.145 8.453 -2.219 1.00 89.81 126 PHE A O 1
ATOM 990 N N . ARG A 1 127 ? -0.323 9.882 -3.136 1.00 91.12 127 ARG A N 1
ATOM 991 C CA . ARG A 1 127 ? -0.823 10.406 -1.860 1.00 91.12 127 ARG A CA 1
ATOM 992 C C . ARG A 1 127 ? -1.513 9.332 -1.022 1.00 91.12 127 ARG A C 1
ATOM 994 O O . ARG A 1 127 ? -1.196 9.221 0.153 1.00 91.12 127 ARG A O 1
ATOM 1001 N N . SER A 1 128 ? -2.414 8.550 -1.618 1.00 94.19 128 SER A N 1
ATOM 1002 C CA . SER A 1 128 ? -3.100 7.463 -0.910 1.00 94.19 128 SER A CA 1
ATOM 1003 C C . SER A 1 128 ? -2.102 6.417 -0.426 1.00 94.19 128 SER A C 1
ATOM 1005 O O . SER A 1 128 ? -2.167 6.004 0.720 1.00 94.19 128 SER A O 1
ATOM 1007 N N . ILE A 1 129 ? -1.126 6.047 -1.259 1.00 94.81 129 ILE A N 1
ATOM 1008 C CA . ILE A 1 129 ? -0.078 5.084 -0.889 1.00 94.81 129 ILE A CA 1
ATOM 1009 C C . ILE A 1 129 ? 0.730 5.587 0.311 1.00 94.81 129 ILE A C 1
ATOM 1011 O O . ILE A 1 129 ? 0.880 4.861 1.289 1.00 94.81 129 ILE A O 1
ATOM 1015 N N . ALA A 1 130 ? 1.192 6.839 0.270 1.00 93.06 130 ALA A N 1
ATOM 1016 C CA . ALA A 1 130 ? 1.945 7.440 1.368 1.00 93.06 130 ALA A CA 1
ATOM 1017 C C . ALA A 1 130 ? 1.111 7.566 2.654 1.00 93.06 130 ALA A C 1
ATOM 1019 O O . ALA A 1 130 ? 1.624 7.333 3.744 1.00 93.06 130 ALA A O 1
ATOM 1020 N N . GLN A 1 131 ? -0.177 7.908 2.537 1.00 93.69 131 GLN A N 1
ATOM 1021 C CA . GLN A 1 131 ? -1.091 7.987 3.679 1.00 93.69 131 GLN A CA 1
ATOM 1022 C C . GLN A 1 131 ? -1.339 6.613 4.308 1.00 93.69 131 GLN A C 1
ATOM 1024 O O . GLN A 1 131 ? -1.282 6.498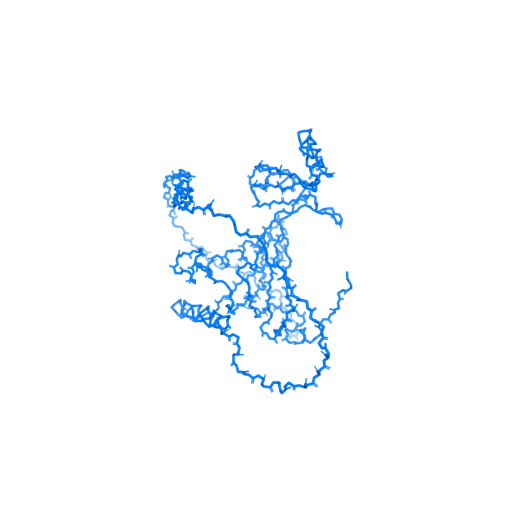 5.526 1.00 93.69 131 GLN A O 1
ATOM 1029 N N . LEU A 1 132 ? -1.567 5.573 3.501 1.00 95.12 132 LEU A N 1
ATOM 1030 C CA . LEU A 1 132 ? -1.763 4.209 3.997 1.00 95.12 132 LEU A CA 1
ATOM 1031 C C . LEU A 1 132 ? -0.503 3.669 4.678 1.00 95.12 132 LEU A C 1
ATOM 1033 O O . LEU A 1 132 ? -0.599 3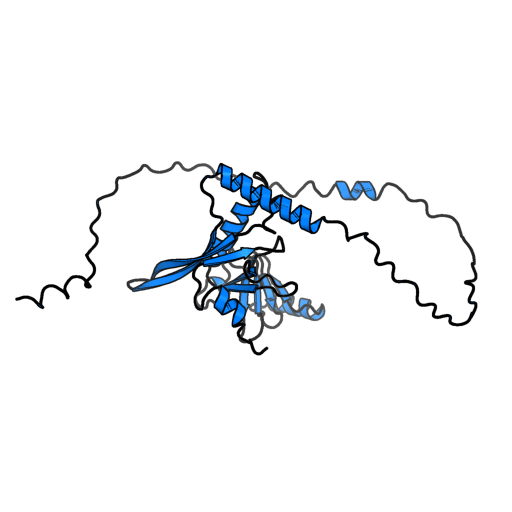.177 5.800 1.00 95.12 132 LEU A O 1
ATOM 1037 N N . ALA A 1 133 ? 0.664 3.811 4.042 1.00 93.44 133 ALA A N 1
ATOM 1038 C CA . ALA A 1 133 ? 1.939 3.399 4.628 1.00 93.44 133 ALA A CA 1
ATOM 1039 C C . ALA A 1 133 ? 2.206 4.129 5.954 1.00 93.44 133 ALA A C 1
ATOM 1041 O O . ALA A 1 133 ? 2.418 3.488 6.978 1.00 93.44 133 ALA A O 1
ATOM 1042 N N . GLY A 1 134 ? 2.078 5.461 5.964 1.00 93.56 134 GLY A N 1
ATOM 1043 C CA . GLY A 1 134 ? 2.304 6.265 7.164 1.00 93.56 134 GLY A CA 1
ATOM 1044 C C . GLY A 1 134 ? 1.346 5.932 8.312 1.00 93.56 134 GLY A C 1
ATOM 1045 O O . GLY A 1 134 ? 1.779 5.850 9.459 1.00 93.56 134 GLY A O 1
ATOM 1046 N N . SER A 1 135 ? 0.060 5.694 8.027 1.00 93.75 135 SER A N 1
ATOM 1047 C CA . SER A 1 135 ? -0.899 5.254 9.049 1.00 93.75 135 SER A CA 1
ATOM 1048 C C . SER A 1 135 ? -0.520 3.892 9.643 1.00 93.75 135 SER A C 1
ATOM 1050 O O . SER A 1 135 ? -0.609 3.712 10.855 1.00 93.75 135 SER A O 1
ATOM 1052 N N . LEU A 1 136 ? -0.088 2.933 8.817 1.00 93.62 136 LEU A N 1
ATOM 1053 C CA . LEU A 1 136 ? 0.329 1.608 9.290 1.00 93.62 136 LEU A CA 1
ATOM 1054 C C . LEU A 1 136 ? 1.591 1.682 10.149 1.00 93.62 136 LEU A C 1
ATOM 1056 O O . LEU A 1 136 ? 1.639 1.052 11.204 1.00 93.62 136 LEU A O 1
ATOM 1060 N N . ASP A 1 137 ? 2.573 2.489 9.750 1.00 93.00 137 ASP A N 1
ATOM 1061 C CA . ASP A 1 137 ? 3.802 2.683 10.521 1.00 93.00 137 ASP A CA 1
ATOM 1062 C C . ASP A 1 137 ? 3.518 3.319 11.886 1.00 93.00 137 ASP A C 1
ATOM 1064 O O . ASP A 1 137 ? 4.077 2.896 12.897 1.00 93.00 137 ASP A O 1
ATOM 1068 N N . GLN A 1 138 ? 2.587 4.275 11.956 1.00 92.44 138 GLN A N 1
ATOM 1069 C CA . GLN A 1 138 ? 2.147 4.861 13.227 1.00 92.44 138 GLN A CA 1
ATOM 1070 C C . GLN A 1 138 ? 1.460 3.836 14.137 1.00 92.44 138 GLN A C 1
ATOM 1072 O O . GLN A 1 138 ? 1.734 3.801 15.338 1.00 92.44 138 GLN A O 1
ATOM 1077 N N . ILE A 1 139 ? 0.599 2.979 13.581 1.00 92.56 139 ILE A N 1
ATOM 1078 C CA . ILE A 1 139 ? -0.061 1.911 14.346 1.00 92.56 139 ILE A CA 1
ATOM 1079 C C . ILE A 1 139 ? 0.980 0.914 14.868 1.00 92.56 139 ILE A C 1
ATOM 1081 O O . ILE A 1 139 ? 0.936 0.550 16.046 1.00 92.56 139 ILE A O 1
ATOM 1085 N N . ARG A 1 140 ? 1.952 0.513 14.039 1.00 93.00 140 ARG A N 1
ATOM 1086 C CA . ARG A 1 140 ? 3.068 -0.356 14.452 1.00 93.00 140 ARG A CA 1
ATOM 1087 C C . ARG A 1 140 ? 3.897 0.280 15.560 1.00 93.00 140 ARG A C 1
ATOM 1089 O O . ARG A 1 140 ? 4.185 -0.368 16.560 1.00 93.00 140 ARG A O 1
ATOM 1096 N N . LEU A 1 141 ? 4.212 1.565 15.434 1.00 92.44 141 LEU A N 1
ATOM 1097 C CA . LEU A 1 141 ? 4.959 2.302 16.448 1.00 92.44 141 LEU A CA 1
ATOM 1098 C C . LEU A 1 141 ? 4.235 2.316 17.801 1.00 92.44 141 LEU A C 1
ATOM 1100 O O . LEU A 1 141 ? 4.851 2.065 18.836 1.00 92.44 141 LEU A O 1
ATOM 1104 N N . MET A 1 142 ? 2.926 2.587 17.800 1.00 90.62 142 MET A N 1
ATOM 1105 C CA . MET A 1 142 ? 2.123 2.620 19.026 1.00 90.62 142 MET A CA 1
ATOM 1106 C C . MET A 1 142 ? 1.971 1.233 19.654 1.00 90.62 142 MET A C 1
ATOM 1108 O O . MET A 1 142 ? 2.202 1.060 20.850 1.00 90.62 142 MET A O 1
ATOM 1112 N N . THR A 1 143 ? 1.622 0.225 18.856 1.00 90.94 143 THR A N 1
ATOM 1113 C CA . THR A 1 143 ? 1.404 -1.150 19.339 1.00 90.94 143 THR A CA 1
ATOM 1114 C C . THR A 1 143 ? 2.699 -1.815 19.803 1.00 90.94 143 THR A C 1
ATOM 1116 O O . THR A 1 143 ? 2.682 -2.558 20.785 1.00 90.94 143 THR A O 1
ATOM 1119 N N . GLY A 1 144 ? 3.825 -1.480 19.172 1.00 87.94 144 GLY A N 1
ATOM 1120 C CA . GLY A 1 144 ? 5.168 -1.930 19.528 1.00 87.94 144 GLY A CA 1
ATOM 1121 C C . GLY A 1 144 ? 5.863 -1.085 20.599 1.00 87.94 144 GLY A C 1
ATOM 1122 O O . GLY A 1 144 ? 7.056 -1.261 20.835 1.00 87.94 144 GLY A O 1
ATOM 1123 N N . ARG A 1 145 ? 5.143 -0.162 21.261 1.00 87.25 145 ARG A N 1
ATOM 1124 C CA . ARG A 1 145 ? 5.660 0.696 22.350 1.00 87.25 145 ARG A CA 1
ATOM 1125 C C . ARG A 1 145 ? 6.933 1.470 21.971 1.00 87.25 145 ARG A C 1
ATOM 1127 O O . ARG A 1 145 ? 7.854 1.591 22.774 1.00 87.25 145 ARG A O 1
ATOM 1134 N N . GLY A 1 146 ? 6.984 1.989 20.748 1.00 85.62 146 GLY A N 1
ATOM 1135 C CA . GLY A 1 146 ? 8.133 2.723 20.213 1.00 85.62 146 GLY A CA 1
ATOM 1136 C C . GLY A 1 146 ? 9.075 1.890 19.342 1.00 85.62 146 GLY A C 1
ATOM 1137 O O . GLY A 1 146 ? 9.911 2.477 18.663 1.00 85.62 146 GLY A O 1
ATOM 1138 N N . ASN A 1 147 ? 8.922 0.562 19.294 1.00 87.94 147 ASN A N 1
ATOM 1139 C CA . ASN A 1 147 ? 9.625 -0.281 18.328 1.00 87.94 147 ASN A CA 1
ATOM 1140 C C . ASN A 1 147 ? 8.671 -0.706 17.189 1.00 87.94 147 ASN A C 1
ATOM 1142 O O . ASN A 1 147 ? 7.772 -1.511 17.436 1.00 87.94 147 ASN A O 1
ATOM 1146 N N . PRO A 1 148 ? 8.852 -0.213 15.950 1.00 84.75 148 PRO A N 1
ATOM 1147 C CA . PRO A 1 148 ? 7.968 -0.550 14.835 1.00 84.75 148 PRO A CA 1
ATOM 1148 C C . PRO A 1 148 ? 8.042 -2.026 14.411 1.00 84.75 148 PRO A C 1
ATOM 1150 O O . PRO A 1 148 ? 7.050 -2.545 13.908 1.00 84.75 148 PRO A O 1
ATOM 1153 N N . GLU A 1 149 ? 9.162 -2.721 14.635 1.00 86.56 149 GLU A N 1
ATOM 1154 C CA . GLU A 1 149 ? 9.317 -4.134 14.246 1.00 86.56 149 GLU A CA 1
ATOM 1155 C C . GLU A 1 149 ? 8.578 -5.092 15.186 1.00 86.56 149 GLU A C 1
ATOM 1157 O O . GLU A 1 149 ? 8.121 -6.153 14.772 1.00 86.56 149 GLU A O 1
ATOM 1162 N N . ALA A 1 150 ? 8.421 -4.698 16.452 1.00 85.12 150 ALA A N 1
ATOM 1163 C CA . ALA A 1 150 ? 7.621 -5.430 17.434 1.00 85.12 150 ALA A CA 1
ATOM 1164 C C . ALA A 1 150 ? 6.127 -5.046 17.389 1.00 85.12 150 ALA A C 1
ATOM 1166 O O . ALA A 1 150 ? 5.319 -5.590 18.147 1.00 85.12 150 ALA A O 1
ATOM 1167 N N . GLY A 1 151 ? 5.772 -4.074 16.543 1.00 87.62 151 GLY A N 1
ATOM 1168 C CA . GLY A 1 151 ? 4.412 -3.601 16.343 1.00 87.62 151 GLY A CA 1
ATOM 1169 C C . GLY A 1 151 ? 3.557 -4.593 15.568 1.00 87.62 151 GLY A C 1
ATOM 1170 O O . GLY A 1 151 ? 4.045 -5.325 14.713 1.00 87.62 151 GLY A O 1
ATOM 1171 N N . SER A 1 152 ? 2.258 -4.584 15.846 1.00 90.25 152 SER A N 1
ATOM 1172 C CA . SER A 1 152 ? 1.280 -5.434 15.172 1.00 90.25 152 SER A CA 1
ATOM 1173 C C . SER A 1 152 ? 0.135 -4.574 14.653 1.00 90.25 152 SER A C 1
ATOM 1175 O O . SER A 1 152 ? -0.313 -3.640 15.316 1.00 90.25 152 SER A O 1
ATOM 1177 N N . VAL A 1 153 ? -0.317 -4.867 13.440 1.00 92.00 153 VAL A N 1
ATOM 1178 C CA . VAL A 1 153 ? -1.470 -4.225 12.792 1.00 92.00 153 VAL A CA 1
ATOM 1179 C C . VAL A 1 153 ? -2.648 -5.185 12.650 1.00 92.00 153 VAL A C 1
ATOM 1181 O O . VAL A 1 153 ? -3.766 -4.745 12.379 1.00 92.00 153 VAL A O 1
ATOM 1184 N N . ALA A 1 154 ? -2.413 -6.487 12.822 1.00 92.00 154 ALA A N 1
ATOM 1185 C CA . ALA A 1 154 ? -3.445 -7.503 12.713 1.00 92.00 154 ALA A CA 1
ATOM 1186 C C . ALA A 1 154 ? -4.429 -7.449 13.896 1.00 92.00 154 ALA A C 1
ATOM 1188 O O . ALA A 1 154 ? -4.063 -7.155 15.034 1.00 92.00 154 ALA A O 1
ATOM 1189 N N . GLY A 1 155 ? -5.704 -7.720 13.615 1.00 89.06 155 GLY A N 1
ATOM 1190 C CA . GLY A 1 155 ? -6.768 -7.771 14.619 1.00 89.06 155 GLY A CA 1
ATOM 1191 C C . GLY A 1 155 ? -7.263 -6.422 15.137 1.00 89.06 155 GLY A C 1
ATOM 1192 O O . GLY A 1 155 ? -8.169 -6.389 15.965 1.00 89.06 155 GLY A O 1
ATOM 1193 N N . ILE A 1 156 ? -6.709 -5.306 14.659 1.00 92.75 156 ILE A N 1
ATOM 1194 C CA . ILE A 1 156 ? -7.124 -3.969 15.087 1.00 92.75 156 ILE A CA 1
ATOM 1195 C C . ILE A 1 156 ? -8.279 -3.493 14.196 1.00 92.75 156 ILE A C 1
ATOM 1197 O O . ILE A 1 156 ? -8.107 -3.428 12.975 1.00 92.75 156 ILE A O 1
ATOM 1201 N N . PRO A 1 157 ? -9.445 -3.135 14.767 1.00 92.94 157 PRO A N 1
ATOM 1202 C CA . PRO A 1 157 ? -10.536 -2.553 14.000 1.00 92.94 157 PRO A CA 1
ATOM 1203 C C . PRO A 1 157 ? -10.174 -1.120 13.596 1.00 92.94 157 PRO A C 1
ATOM 1205 O O . PRO A 1 157 ? -9.983 -0.246 14.443 1.00 92.94 157 PRO A O 1
ATOM 1208 N N . LEU A 1 158 ? -10.076 -0.871 12.294 1.00 95.06 158 LEU A N 1
ATOM 1209 C CA . LEU A 1 158 ? -9.691 0.413 11.712 1.00 95.06 158 LEU A CA 1
ATOM 1210 C C . LEU A 1 158 ? -10.812 0.972 10.841 1.00 95.06 158 LEU A C 1
ATOM 1212 O O . LEU A 1 158 ? -11.555 0.232 10.201 1.00 95.06 158 LEU A O 1
ATOM 1216 N N . LYS A 1 159 ? -10.887 2.300 10.753 1.00 95.00 159 LYS A N 1
ATOM 1217 C CA . LYS A 1 159 ? -11.736 2.987 9.781 1.00 95.00 159 LYS A CA 1
ATOM 1218 C C . LYS A 1 159 ? -10.946 3.284 8.520 1.00 95.00 159 LYS A C 1
ATOM 1220 O O . LYS A 1 159 ? -9.953 4.008 8.555 1.00 95.00 159 LYS A O 1
ATOM 1225 N N . PHE A 1 160 ? -11.417 2.770 7.396 1.00 95.50 160 PHE A N 1
ATOM 1226 C CA . PHE A 1 160 ? -10.918 3.106 6.073 1.00 95.50 160 PHE A CA 1
ATOM 1227 C C . PHE A 1 160 ? -11.752 4.251 5.502 1.00 95.50 160 PHE A C 1
ATOM 1229 O O . PHE A 1 160 ? -12.946 4.092 5.250 1.00 95.50 160 PHE A O 1
ATOM 1236 N N . VAL A 1 161 ? -11.132 5.423 5.357 1.00 94.69 161 VAL A N 1
ATOM 1237 C CA . VAL A 1 161 ? -11.824 6.690 5.087 1.00 94.69 161 VAL A CA 1
ATOM 1238 C C . VAL A 1 161 ? -11.373 7.275 3.754 1.00 94.69 161 VAL A C 1
ATOM 1240 O O . VAL A 1 161 ? -10.179 7.422 3.494 1.00 94.69 161 VAL A O 1
ATOM 1243 N N . LEU A 1 162 ? -12.340 7.676 2.933 1.00 93.56 162 LEU A N 1
ATOM 1244 C CA . LEU A 1 162 ? -12.143 8.408 1.687 1.00 93.56 162 LEU A CA 1
ATOM 1245 C C . LEU A 1 162 ? -12.321 9.913 1.936 1.00 93.56 162 LEU A C 1
ATOM 1247 O O . LEU A 1 162 ? -13.428 10.382 2.203 1.00 93.56 162 LEU A O 1
ATOM 1251 N N . ARG A 1 163 ? -11.247 10.699 1.809 1.00 91.19 163 ARG A N 1
ATOM 1252 C CA . ARG A 1 163 ? -11.283 12.157 2.009 1.00 91.19 163 ARG A CA 1
ATOM 1253 C C . ARG A 1 163 ? -11.051 12.928 0.704 1.00 91.19 163 ARG A C 1
ATOM 1255 O O . ARG A 1 163 ? -10.066 12.666 0.007 1.00 91.19 163 ARG A O 1
ATOM 1262 N N . PRO A 1 164 ? -11.894 13.925 0.375 1.00 92.12 164 PRO A N 1
ATOM 1263 C CA . PRO A 1 164 ? -11.633 14.821 -0.742 1.00 92.12 164 PRO A CA 1
ATOM 1264 C C . PRO A 1 164 ? -10.504 15.802 -0.397 1.00 92.12 164 PRO A C 1
ATOM 1266 O O . PRO A 1 164 ? -10.452 16.362 0.697 1.00 92.12 164 PRO A O 1
ATOM 1269 N N . TYR A 1 165 ? -9.628 16.072 -1.357 1.00 88.38 165 TYR A N 1
ATOM 1270 C CA . TYR A 1 165 ? -8.618 17.120 -1.284 1.00 88.38 165 TYR A CA 1
ATOM 1271 C C . TYR A 1 165 ? -8.585 17.924 -2.583 1.00 88.38 165 TYR A C 1
ATOM 1273 O O . TYR A 1 165 ? -8.814 17.410 -3.678 1.00 88.38 165 TYR A O 1
ATOM 1281 N N . LYS A 1 166 ? -8.307 19.223 -2.462 1.00 87.31 166 LYS A N 1
ATOM 1282 C CA . LYS A 1 166 ? -8.185 20.116 -3.617 1.00 87.31 166 LYS A CA 1
ATOM 1283 C C . LYS A 1 166 ? -6.770 20.030 -4.173 1.00 87.31 166 LYS A C 1
ATOM 1285 O O . LYS A 1 166 ? -5.804 20.161 -3.424 1.00 87.31 166 LYS A O 1
ATOM 1290 N N . VAL A 1 167 ? -6.660 19.834 -5.481 1.00 87.00 167 VAL A N 1
ATOM 1291 C CA . VAL A 1 167 ? -5.402 19.920 -6.225 1.00 87.00 167 VAL A CA 1
ATOM 1292 C C . VAL A 1 167 ? -5.520 21.053 -7.219 1.00 87.00 167 VAL A C 1
ATOM 1294 O O . VAL A 1 167 ? -6.481 21.118 -7.988 1.00 87.00 167 VAL A O 1
ATOM 1297 N N . GLN A 1 168 ? -4.531 21.934 -7.207 1.00 83.56 168 GLN A N 1
ATOM 1298 C CA . GLN A 1 168 ? -4.401 22.993 -8.187 1.00 83.56 168 GLN A CA 1
ATOM 1299 C C . GLN A 1 168 ? -3.332 22.581 -9.196 1.00 83.56 168 GLN A C 1
ATOM 1301 O O . GLN A 1 168 ? -2.162 22.441 -8.848 1.00 83.56 168 GLN A O 1
ATOM 1306 N N . VAL A 1 169 ? -3.749 22.333 -10.438 1.00 80.69 169 VAL A N 1
ATOM 1307 C CA . VAL A 1 169 ? -2.835 22.066 -11.554 1.00 80.69 169 VAL A CA 1
ATOM 1308 C C . VAL A 1 169 ? -2.930 23.266 -12.488 1.00 80.69 169 VAL A C 1
ATOM 1310 O O . VAL A 1 169 ? -3.879 23.394 -13.263 1.00 80.69 169 VAL A O 1
ATOM 1313 N N . GLY A 1 170 ? -1.983 24.195 -12.345 1.00 82.06 170 GLY A N 1
ATOM 1314 C CA . GLY A 1 170 ? -2.040 25.503 -13.002 1.00 82.06 170 GLY A CA 1
ATOM 1315 C C . GLY A 1 170 ? -3.217 26.343 -12.494 1.00 82.06 170 GLY A C 1
ATOM 1316 O O . GLY A 1 170 ? -3.391 26.529 -11.291 1.00 82.06 170 GLY A O 1
ATOM 1317 N N . GLU A 1 171 ? -4.053 26.834 -13.405 1.00 81.88 171 GLU A N 1
ATOM 1318 C CA . GLU A 1 171 ? -5.224 27.664 -13.075 1.00 81.88 171 GLU A CA 1
ATOM 1319 C C . GLU A 1 171 ? -6.486 26.847 -12.747 1.00 81.88 171 GLU A C 1
ATOM 1321 O O . GLU A 1 171 ? -7.487 27.394 -12.286 1.00 81.88 171 GLU A O 1
ATOM 1326 N N . LYS A 1 172 ? -6.466 25.525 -12.964 1.00 80.19 172 LYS A N 1
ATOM 1327 C CA . LYS A 1 172 ? -7.629 24.661 -12.729 1.00 80.19 172 LYS A CA 1
ATOM 1328 C C . LYS A 1 172 ? -7.523 23.990 -11.364 1.00 80.19 172 LYS A C 1
ATOM 1330 O O . LYS A 1 172 ? -6.586 23.238 -11.091 1.00 80.19 172 LYS A O 1
ATOM 1335 N N . SER A 1 173 ? -8.524 24.232 -10.519 1.00 84.75 173 SER A N 1
ATOM 1336 C CA . SER A 1 173 ? -8.722 23.460 -9.293 1.00 84.75 173 SER A CA 1
ATOM 1337 C C . SER A 1 173 ? -9.572 22.225 -9.593 1.00 84.75 173 SER A C 1
ATOM 1339 O O . SER A 1 173 ? -10.606 22.306 -10.253 1.00 84.75 173 SER A O 1
ATOM 1341 N N . SER A 1 174 ? -9.113 21.065 -9.134 1.00 85.94 174 SER A N 1
ATOM 1342 C CA . SER A 1 174 ? -9.845 19.800 -9.205 1.00 85.94 174 SER A CA 1
ATOM 1343 C C . SER A 1 174 ? -9.928 19.185 -7.813 1.00 85.94 174 SER A C 1
ATOM 1345 O O . SER A 1 174 ? -9.038 19.381 -6.983 1.00 85.94 174 SER A O 1
ATOM 1347 N N . ILE A 1 175 ? -11.018 18.472 -7.539 1.00 87.75 175 ILE A N 1
ATOM 1348 C CA . ILE A 1 175 ? -11.160 17.687 -6.315 1.00 87.75 175 ILE A CA 1
ATOM 1349 C C . ILE A 1 175 ? -10.694 16.274 -6.644 1.00 87.75 175 ILE A C 1
ATOM 1351 O O . ILE A 1 175 ? -11.198 15.652 -7.576 1.00 87.75 175 ILE A O 1
ATOM 1355 N N . GLN A 1 176 ? -9.718 15.789 -5.890 1.00 88.75 176 GLN A N 1
ATOM 1356 C CA . GLN A 1 176 ? -9.278 14.401 -5.920 1.00 88.75 176 GLN A CA 1
ATOM 1357 C C . GLN A 1 176 ? -9.610 13.749 -4.583 1.00 88.75 176 GLN A C 1
ATOM 1359 O O . GLN A 1 176 ? -9.818 14.439 -3.587 1.00 88.75 176 GLN A O 1
ATOM 1364 N N . TYR A 1 177 ? -9.665 12.423 -4.558 1.00 90.00 177 TYR A N 1
ATOM 1365 C CA . TYR A 1 177 ? -9.960 11.668 -3.348 1.00 90.00 177 TYR A CA 1
ATOM 1366 C C . TYR A 1 177 ? -8.731 10.877 -2.921 1.00 90.00 177 TYR A C 1
ATOM 1368 O O . TYR A 1 177 ? -8.070 10.243 -3.743 1.00 90.00 177 TYR A O 1
ATOM 1376 N N . GLY A 1 178 ? -8.406 10.975 -1.638 1.00 91.12 178 GLY A N 1
ATOM 1377 C CA . GLY A 1 178 ? -7.321 10.250 -0.991 1.00 91.12 178 GLY A CA 1
ATOM 1378 C C . GLY A 1 178 ? -7.904 9.297 0.033 1.00 91.12 178 GLY A C 1
ATOM 1379 O O . GLY A 1 178 ? -8.997 9.538 0.547 1.00 91.12 178 GLY A O 1
ATOM 1380 N N . VAL A 1 179 ? -7.181 8.223 0.313 1.00 94.12 179 VAL A N 1
ATOM 1381 C CA . VAL A 1 179 ? -7.631 7.212 1.264 1.00 94.12 179 VAL A CA 1
ATOM 1382 C C . VAL A 1 179 ? -6.686 7.162 2.451 1.00 94.12 179 VAL A C 1
ATOM 1384 O O . VAL A 1 179 ? -5.471 7.228 2.275 1.00 94.12 179 VAL A O 1
ATOM 1387 N N . SER A 1 180 ? -7.251 7.053 3.649 1.00 93.50 180 SER A N 1
ATOM 1388 C CA . SER A 1 180 ? -6.513 6.991 4.907 1.00 93.50 180 SER A CA 1
ATOM 1389 C C . SER A 1 180 ? -7.082 5.928 5.838 1.00 93.50 180 SER A C 1
ATOM 1391 O O . SER A 1 180 ? -8.280 5.642 5.815 1.00 93.50 180 SER A O 1
ATOM 1393 N N . LEU A 1 181 ? -6.214 5.382 6.688 1.00 94.88 181 LEU A N 1
ATOM 1394 C CA . LEU A 1 181 ? -6.598 4.523 7.803 1.00 94.88 181 LEU A CA 1
ATOM 1395 C C . LEU A 1 181 ? -6.621 5.356 9.080 1.00 94.88 181 LEU A C 1
ATOM 1397 O O . LEU A 1 181 ? -5.647 6.045 9.392 1.00 94.88 181 LEU A O 1
ATOM 1401 N N . GLU A 1 182 ? -7.733 5.293 9.801 1.00 93.31 182 GLU A N 1
ATOM 1402 C CA . GLU A 1 182 ? -7.954 6.028 11.040 1.00 93.31 182 GLU A CA 1
ATOM 1403 C C . GLU A 1 182 ? -8.356 5.068 12.159 1.00 93.31 182 GLU A C 1
ATOM 1405 O O . GLU A 1 182 ? -9.260 4.248 12.003 1.00 93.31 182 GLU A O 1
ATOM 1410 N N . PHE A 1 183 ? -7.734 5.227 13.323 1.00 92.88 183 PHE A N 1
ATOM 1411 C CA . PHE A 1 183 ? -8.205 4.640 14.570 1.00 92.88 183 PHE A CA 1
ATOM 1412 C C . PHE A 1 183 ? -8.744 5.768 15.455 1.00 92.88 183 PHE A C 1
ATOM 1414 O O . PHE A 1 183 ? -8.023 6.717 15.768 1.00 92.88 183 PHE A O 1
ATOM 1421 N N . ARG A 1 184 ? -10.037 5.725 15.800 1.00 91.00 184 ARG A N 1
ATOM 1422 C CA . ARG A 1 184 ? -10.716 6.813 16.526 1.00 91.00 184 ARG A CA 1
ATOM 1423 C C . ARG A 1 184 ? -10.832 6.466 18.013 1.00 91.00 184 ARG A C 1
ATOM 1425 O O . ARG A 1 184 ? -11.490 5.495 18.362 1.00 91.00 184 ARG A O 1
ATOM 1432 N N . ALA A 1 185 ? -10.251 7.302 18.872 1.00 89.62 185 ALA A N 1
ATOM 1433 C CA . ALA A 1 185 ? -10.355 7.234 20.334 1.00 89.62 185 ALA A CA 1
ATOM 1434 C C . ALA A 1 185 ? -10.545 8.649 20.914 1.00 89.62 185 ALA A C 1
ATOM 1436 O O . ALA A 1 185 ? -10.274 9.632 20.219 1.00 89.62 185 ALA A O 1
ATOM 1437 N N . LYS A 1 186 ? -11.024 8.781 22.160 1.00 88.31 186 LYS A N 1
ATOM 1438 C CA . LYS A 1 186 ? -11.323 10.102 22.750 1.00 88.31 186 LYS A CA 1
ATOM 1439 C C . LYS A 1 186 ? -10.079 10.777 23.324 1.00 88.31 186 LYS A C 1
ATOM 1441 O O . LYS A 1 186 ? -10.009 12.002 23.339 1.00 88.31 186 LYS A O 1
ATOM 1446 N N . SER A 1 187 ? -9.105 9.994 23.785 1.00 91.44 187 SER A N 1
ATOM 1447 C CA . SER A 1 187 ? -7.811 10.476 24.277 1.00 91.44 187 SER A CA 1
ATOM 1448 C C . SER A 1 187 ? -6.658 9.614 23.759 1.00 91.44 187 SER A C 1
ATOM 1450 O O . SER A 1 187 ? -6.861 8.477 23.332 1.00 91.44 187 SER A O 1
ATOM 1452 N N . LEU A 1 188 ? -5.433 10.148 23.807 1.00 88.06 188 LEU A N 1
ATOM 1453 C CA . LEU A 1 188 ? -4.221 9.416 23.419 1.00 88.06 188 LEU A CA 1
ATOM 1454 C C . LEU A 1 188 ? -3.970 8.196 24.322 1.00 88.06 188 LEU A C 1
ATOM 1456 O O . LEU A 1 188 ? -3.586 7.134 23.841 1.00 88.06 188 LEU A O 1
ATOM 1460 N N . GLU A 1 189 ? -4.229 8.328 25.624 1.00 89.00 189 GLU A N 1
ATOM 1461 C CA . GLU A 1 189 ? -4.093 7.227 26.585 1.00 89.00 189 GLU A CA 1
ATOM 1462 C C . GLU A 1 189 ? -5.112 6.113 26.316 1.00 89.00 189 GLU A C 1
ATOM 1464 O O . GLU A 1 189 ? -4.767 4.931 26.314 1.00 89.00 189 GLU A O 1
ATOM 1469 N N . GLU A 1 190 ? -6.366 6.482 26.029 1.00 91.19 190 GLU A N 1
ATOM 1470 C CA . GLU A 1 190 ? -7.407 5.526 25.651 1.00 91.19 190 GLU A CA 1
ATOM 1471 C C . GLU A 1 190 ? -7.059 4.836 24.329 1.00 91.19 190 GLU A C 1
ATOM 1473 O O . GLU A 1 190 ? -7.232 3.625 24.209 1.00 91.19 190 GLU A O 1
ATOM 1478 N N . MET A 1 191 ? -6.505 5.585 23.371 1.00 90.44 191 MET A N 1
ATOM 1479 C CA . MET A 1 191 ? -6.047 5.061 22.087 1.00 90.44 191 MET A CA 1
ATOM 1480 C C . MET A 1 191 ? -5.013 3.951 22.270 1.00 90.44 191 MET A C 1
ATOM 1482 O O . MET A 1 191 ? -5.215 2.841 21.783 1.00 90.44 191 MET A O 1
ATOM 1486 N N . ALA A 1 192 ? -3.940 4.229 23.014 1.00 88.94 192 ALA A N 1
ATOM 1487 C CA . ALA A 1 192 ? -2.886 3.254 23.272 1.00 88.94 192 ALA A CA 1
ATOM 1488 C C . ALA A 1 192 ? -3.434 2.021 24.005 1.00 88.94 192 ALA A C 1
ATOM 1490 O O . ALA A 1 192 ? -3.131 0.885 23.636 1.00 88.94 192 ALA A O 1
ATOM 1491 N N . ARG A 1 193 ? -4.300 2.231 25.006 1.00 91.12 193 ARG A N 1
ATOM 1492 C CA . ARG A 1 193 ? -4.925 1.137 25.757 1.00 91.12 193 ARG A CA 1
ATOM 1493 C C . ARG A 1 193 ? -5.770 0.232 24.859 1.00 91.12 193 ARG A C 1
ATOM 1495 O O . ARG A 1 193 ? -5.647 -0.985 24.958 1.00 91.12 193 ARG A O 1
ATOM 1502 N N . LEU A 1 194 ? -6.616 0.810 24.004 1.00 92.88 194 LEU A N 1
ATOM 1503 C CA . LEU A 1 194 ? -7.491 0.052 23.105 1.00 92.88 194 LEU A CA 1
ATOM 1504 C C . LEU A 1 194 ? -6.699 -0.690 22.026 1.00 92.88 194 LEU A C 1
ATOM 1506 O O . LEU A 1 194 ? -6.986 -1.855 21.770 1.00 92.88 194 LEU A O 1
ATOM 1510 N N . LEU A 1 195 ? -5.677 -0.058 21.440 1.00 91.06 195 LEU A N 1
ATOM 1511 C CA . LEU A 1 195 ? -4.798 -0.715 20.470 1.00 91.06 195 LEU A CA 1
ATOM 1512 C C . LEU A 1 195 ? -4.145 -1.961 21.078 1.00 91.06 195 LEU A C 1
ATOM 1514 O O . LEU A 1 195 ? -4.226 -3.044 20.505 1.00 91.06 195 LEU A O 1
ATOM 1518 N N . HIS A 1 196 ? -3.565 -1.838 22.276 1.00 89.38 196 HIS A N 1
ATOM 1519 C CA . HIS A 1 196 ? -2.962 -2.981 22.960 1.00 89.38 196 HIS A CA 1
ATOM 1520 C C . HIS A 1 196 ? -3.981 -4.060 23.340 1.00 89.38 196 HIS A C 1
ATOM 1522 O O . HIS A 1 196 ? -3.655 -5.243 23.246 1.00 89.38 196 HIS A O 1
ATOM 1528 N N . ALA A 1 197 ? -5.189 -3.672 23.760 1.00 91.44 197 ALA A N 1
ATOM 1529 C CA . ALA A 1 197 ? -6.254 -4.616 24.084 1.00 91.44 197 ALA A CA 1
ATOM 1530 C C . ALA A 1 197 ? -6.642 -5.453 22.857 1.00 91.44 197 ALA A C 1
ATOM 1532 O O . ALA A 1 197 ? -6.586 -6.677 22.926 1.00 91.44 197 ALA A O 1
ATOM 1533 N N . HIS A 1 198 ? -6.911 -4.815 21.716 1.00 91.62 198 HIS A N 1
ATOM 1534 C CA . HIS A 1 198 ? -7.291 -5.518 20.489 1.00 91.62 198 HIS A CA 1
ATOM 1535 C C . HIS A 1 198 ? -6.187 -6.436 19.960 1.00 91.62 198 HIS A C 1
ATOM 1537 O O . HIS A 1 198 ? -6.458 -7.578 19.596 1.00 91.62 198 HIS A O 1
ATOM 1543 N N . THR A 1 199 ? -4.927 -5.991 19.975 1.00 87.56 199 THR A N 1
ATOM 1544 C CA . THR A 1 199 ? -3.802 -6.853 19.587 1.00 87.56 199 THR A CA 1
ATOM 1545 C C . THR A 1 199 ? -3.667 -8.063 20.519 1.00 87.56 199 THR A C 1
ATOM 1547 O O . THR A 1 199 ? -3.386 -9.172 20.062 1.00 87.56 199 THR A O 1
ATOM 1550 N N . ALA A 1 200 ? -3.860 -7.878 21.829 1.00 88.00 200 ALA A N 1
ATOM 1551 C CA . ALA A 1 200 ? -3.787 -8.969 22.799 1.00 88.00 200 ALA A CA 1
ATOM 1552 C C . ALA A 1 200 ? -4.946 -9.963 22.634 1.00 88.00 200 ALA A C 1
ATOM 1554 O O . ALA A 1 200 ? -4.704 -11.169 22.617 1.00 88.00 200 ALA A O 1
ATOM 1555 N N . GLU A 1 201 ? -6.172 -9.467 22.464 1.00 89.00 201 GLU A N 1
ATOM 1556 C CA . GLU A 1 201 ? -7.369 -10.272 22.191 1.00 89.00 201 GLU A CA 1
ATOM 1557 C C . GLU A 1 201 ? -7.199 -11.093 20.911 1.00 89.00 201 GLU A C 1
ATOM 1559 O O . GLU A 1 201 ? -7.411 -12.304 20.913 1.00 89.00 201 GLU A O 1
ATOM 1564 N N . PHE A 1 202 ? -6.732 -10.468 19.830 1.00 87.19 202 PHE A N 1
ATOM 1565 C CA . PHE A 1 202 ? -6.504 -11.159 18.565 1.00 87.19 202 PHE A CA 1
ATOM 1566 C C . PHE A 1 202 ? -5.437 -12.250 18.685 1.00 87.19 202 PHE A C 1
ATOM 1568 O O . PHE A 1 202 ? -5.627 -13.371 18.212 1.00 87.19 202 PHE A O 1
ATOM 1575 N N . ARG A 1 203 ? -4.334 -11.965 19.387 1.00 86.00 203 ARG A N 1
ATOM 1576 C CA . ARG A 1 203 ? -3.296 -12.966 19.654 1.00 86.00 203 ARG A CA 1
ATOM 1577 C C . ARG A 1 203 ? -3.831 -14.131 20.482 1.00 86.00 203 ARG A C 1
ATOM 1579 O O . ARG A 1 203 ? -3.467 -15.267 20.208 1.00 86.00 203 ARG A O 1
ATOM 1586 N N . GLN A 1 204 ? -4.684 -13.867 21.471 1.00 86.75 204 GLN A N 1
ATOM 1587 C CA . GLN A 1 204 ? -5.323 -14.920 22.261 1.00 86.75 204 GLN A CA 1
ATOM 1588 C C . GLN A 1 204 ? -6.229 -15.793 21.396 1.00 86.75 204 GLN A C 1
ATOM 1590 O O . GLN A 1 204 ? -6.135 -17.009 21.499 1.00 86.75 204 GLN A O 1
ATOM 1595 N N . LEU A 1 205 ? -7.035 -15.196 20.511 1.00 84.44 205 LEU A N 1
ATOM 1596 C CA . LEU A 1 205 ? -7.905 -15.935 19.591 1.00 84.44 205 LEU A CA 1
ATOM 1597 C C . LEU A 1 205 ? -7.117 -16.853 18.649 1.00 84.44 205 LEU A C 1
ATOM 1599 O O . LEU A 1 205 ? -7.535 -17.983 18.417 1.00 84.44 205 LEU A O 1
ATOM 1603 N N . LEU A 1 206 ? -5.966 -16.399 18.144 1.00 82.56 206 LEU A N 1
ATOM 1604 C CA . LEU A 1 206 ? -5.082 -17.223 17.312 1.00 82.56 206 LEU A CA 1
ATOM 1605 C C . LEU A 1 206 ? -4.316 -18.288 18.108 1.00 82.56 206 LEU A C 1
ATOM 1607 O O . LEU A 1 206 ? -3.976 -19.333 17.562 1.00 82.56 206 LEU A O 1
ATOM 1611 N N . ALA A 1 207 ? -4.026 -18.022 19.383 1.00 78.56 207 ALA A N 1
ATOM 1612 C CA . ALA A 1 207 ? -3.306 -18.930 20.271 1.00 78.56 207 ALA A CA 1
ATOM 1613 C C . ALA A 1 207 ? -4.217 -19.946 20.977 1.00 78.56 207 ALA A C 1
ATOM 1615 O O . ALA A 1 207 ? -3.718 -20.747 21.771 1.00 78.56 207 ALA A O 1
ATOM 1616 N N . LEU A 1 208 ? -5.533 -19.918 20.726 1.00 72.31 208 LEU A N 1
ATOM 1617 C CA . LEU A 1 208 ? -6.443 -20.914 21.278 1.00 72.31 208 LEU A CA 1
ATOM 1618 C C . LEU A 1 208 ? -5.992 -22.307 20.810 1.00 72.31 208 LEU A C 1
ATOM 1620 O O . LEU A 1 208 ? -5.896 -22.543 19.602 1.00 72.31 208 LEU A O 1
ATOM 1624 N N . PRO A 1 209 ? -5.697 -23.235 21.739 1.00 58.22 209 PRO A N 1
ATOM 1625 C CA . PRO A 1 209 ? -5.374 -24.600 21.366 1.00 58.22 209 PRO A CA 1
ATOM 1626 C C . PRO A 1 209 ? -6.561 -25.193 20.607 1.00 58.22 209 PRO A C 1
ATOM 1628 O O . PRO A 1 209 ? -7.718 -24.922 20.944 1.00 58.22 209 PRO A O 1
ATOM 1631 N N . ALA A 1 210 ? -6.270 -26.003 19.584 1.00 57.56 210 ALA A N 1
ATOM 1632 C CA . ALA A 1 210 ? -7.295 -26.784 18.904 1.00 57.56 210 ALA A CA 1
ATOM 1633 C C . ALA A 1 210 ? -8.153 -27.487 19.969 1.00 57.56 210 ALA A C 1
ATOM 1635 O O . ALA A 1 210 ? -7.578 -28.038 20.914 1.00 57.56 210 ALA A O 1
ATOM 1636 N N . PRO A 1 211 ? -9.494 -27.436 19.875 1.00 52.59 211 PRO A N 1
ATOM 1637 C CA . PRO A 1 211 ? -10.349 -28.015 20.895 1.00 52.59 211 PRO A CA 1
ATOM 1638 C C . PRO A 1 211 ? -10.020 -29.503 21.035 1.00 52.59 211 PRO A C 1
ATOM 1640 O O . PRO A 1 211 ? -10.364 -30.316 20.186 1.00 52.59 211 PRO A O 1
ATOM 1643 N N . THR A 1 212 ? -9.355 -29.864 22.132 1.00 50.22 212 THR A N 1
ATOM 1644 C CA . THR A 1 212 ? -9.113 -31.245 22.570 1.00 50.22 212 THR A CA 1
ATOM 1645 C C . THR A 1 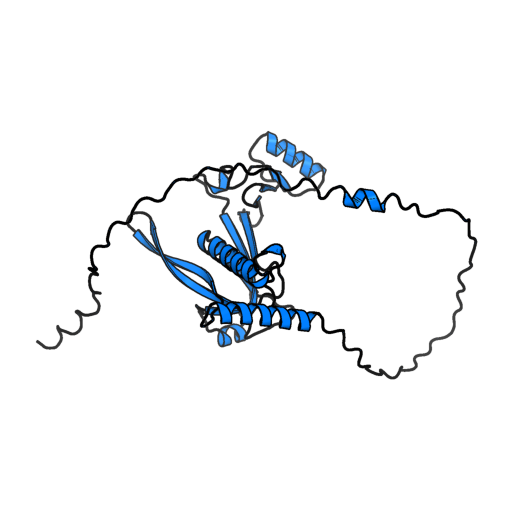212 ? -10.343 -31.822 23.277 1.00 50.22 212 THR A C 1
ATOM 1647 O O . THR A 1 212 ? -10.237 -32.677 24.152 1.00 50.22 212 THR A O 1
ATOM 1650 N N . SER A 1 213 ? -11.539 -31.362 22.905 1.00 46.56 213 SER A N 1
ATOM 1651 C CA . SER A 1 213 ? -12.805 -31.952 23.324 1.00 46.56 213 SER A CA 1
ATOM 1652 C C . SER A 1 213 ? -13.227 -32.981 22.282 1.00 46.56 213 SER A C 1
ATOM 1654 O O . SER A 1 213 ? -13.664 -32.626 21.186 1.00 46.56 213 SER A O 1
ATOM 1656 N N . GLY A 1 214 ? -13.033 -34.248 22.646 1.00 46.75 214 GLY A N 1
ATOM 1657 C CA . GLY A 1 214 ? -13.313 -35.423 21.840 1.00 46.75 214 GLY A CA 1
ATOM 1658 C C . GLY A 1 214 ? -14.706 -35.411 21.223 1.00 46.75 214 GLY A C 1
ATOM 1659 O O . GLY A 1 214 ? -15.721 -35.373 21.913 1.00 46.75 214 GLY A O 1
ATOM 1660 N N . ILE A 1 215 ? -14.733 -35.524 19.901 1.00 46.69 215 ILE A N 1
ATOM 1661 C CA . ILE A 1 215 ? -15.774 -36.306 19.258 1.00 46.69 215 ILE A CA 1
ATOM 1662 C C . ILE A 1 215 ? -15.301 -37.745 19.447 1.00 46.69 215 ILE A C 1
ATOM 1664 O O . ILE A 1 215 ? -14.403 -38.202 18.742 1.00 46.69 215 ILE A O 1
ATOM 1668 N N . GLU A 1 216 ? -15.849 -38.431 20.450 1.00 46.09 216 GLU A N 1
ATOM 1669 C CA . GLU A 1 216 ? -15.917 -39.890 20.441 1.00 46.09 216 GLU A CA 1
ATOM 1670 C C . GLU A 1 216 ? -16.737 -40.279 19.207 1.00 46.09 216 GLU A C 1
ATOM 1672 O O . GLU A 1 216 ? -17.950 -40.465 19.247 1.00 46.09 216 GLU A O 1
ATOM 1677 N N . SER A 1 217 ? -16.079 -40.321 18.052 1.00 42.09 217 SER A N 1
ATOM 1678 C CA . SER A 1 217 ? -16.548 -41.138 16.953 1.00 42.09 217 SER A CA 1
ATOM 1679 C C . SER A 1 217 ? -16.397 -42.573 17.437 1.00 42.09 217 SER A C 1
ATOM 1681 O O . SER A 1 217 ? -15.273 -43.080 17.497 1.00 42.09 217 SER A O 1
ATOM 1683 N N . GLU A 1 218 ? -17.504 -43.203 17.839 1.00 38.53 218 GLU A N 1
ATOM 1684 C CA . GLU A 1 218 ? -17.538 -44.653 18.007 1.00 38.53 218 GLU A CA 1
ATOM 1685 C C . GLU A 1 218 ? -16.870 -45.283 16.777 1.00 38.53 218 GLU A C 1
ATOM 1687 O O . GLU A 1 218 ? -17.241 -44.950 15.642 1.00 38.53 218 GLU A O 1
ATOM 1692 N N . PRO A 1 219 ? -15.847 -46.134 16.954 1.00 38.81 219 PRO A N 1
ATOM 1693 C CA . PRO A 1 219 ? -15.214 -46.771 15.820 1.00 38.81 219 PRO A CA 1
ATOM 1694 C C . PRO A 1 219 ? -16.230 -47.736 15.212 1.00 38.81 219 PRO A C 1
ATOM 1696 O O . PRO A 1 219 ? -16.507 -48.800 15.763 1.00 38.81 219 PRO A O 1
ATOM 1699 N N . VAL A 1 220 ? -16.789 -47.365 14.058 1.00 40.03 220 VAL A N 1
ATOM 1700 C CA . VAL A 1 220 ? -17.446 -48.324 13.172 1.00 40.03 220 VAL A CA 1
ATOM 1701 C C . VAL A 1 220 ? -16.394 -49.375 12.829 1.00 40.03 220 VAL A C 1
ATOM 1703 O O . VAL A 1 220 ? -15.408 -49.095 12.146 1.00 40.03 220 VAL A O 1
ATOM 1706 N N . SER A 1 221 ? -16.593 -50.575 13.365 1.00 40.72 221 SER A N 1
ATOM 1707 C CA . SER A 1 221 ? -15.768 -51.756 13.160 1.00 40.72 221 SER A CA 1
ATOM 1708 C C . SER A 1 221 ? -15.876 -52.231 11.714 1.00 40.72 221 SER A C 1
ATOM 1710 O O . SER A 1 221 ? -16.656 -53.117 11.375 1.00 40.72 221 SER A O 1
ATOM 1712 N N . VAL A 1 222 ? -15.064 -51.647 10.838 1.00 38.78 222 VAL A N 1
ATOM 1713 C CA . VAL A 1 222 ? -14.752 -52.262 9.550 1.00 38.78 222 VAL A CA 1
ATOM 1714 C C . VAL A 1 222 ? -13.472 -53.063 9.748 1.00 38.78 222 VAL A C 1
ATOM 1716 O O . VAL A 1 222 ? -12.379 -52.508 9.767 1.00 38.78 222 VAL A O 1
ATOM 1719 N N . LEU A 1 223 ? -13.630 -54.370 9.953 1.00 42.22 223 LEU A N 1
ATOM 1720 C CA . LEU A 1 223 ? -12.565 -55.345 9.726 1.00 42.22 223 LEU A CA 1
ATOM 1721 C C . LEU A 1 223 ? -12.282 -55.396 8.219 1.00 42.22 223 LEU A C 1
ATOM 1723 O O . LEU A 1 223 ? -13.220 -55.565 7.436 1.00 42.22 223 LEU A O 1
ATOM 1727 N N . PRO A 1 224 ? -11.009 -55.301 7.817 1.00 36.94 224 PRO A N 1
ATOM 1728 C CA . PRO A 1 224 ? -10.531 -56.205 6.781 1.00 36.94 224 PRO A CA 1
ATOM 1729 C C . PRO A 1 224 ? -9.259 -56.934 7.223 1.00 36.94 224 PRO A C 1
ATOM 1731 O O . PRO A 1 224 ? -8.277 -56.326 7.634 1.00 36.94 224 PRO A O 1
ATOM 1734 N N . GLU A 1 225 ? -9.393 -58.253 7.151 1.00 37.59 225 GLU A N 1
ATOM 1735 C CA . GLU A 1 225 ? -8.425 -59.325 6.909 1.00 37.59 225 GLU A CA 1
ATOM 1736 C C . GLU A 1 225 ? -6.921 -59.002 6.971 1.00 37.59 225 GLU A C 1
ATOM 1738 O O . GLU A 1 225 ? -6.387 -58.123 6.298 1.00 37.59 225 GLU A O 1
ATOM 1743 N N . GLU A 1 226 ? -6.253 -59.819 7.786 1.00 39.00 226 GLU A N 1
ATOM 1744 C CA . GLU A 1 226 ? -4.814 -59.919 7.972 1.00 39.00 226 GLU A CA 1
ATOM 1745 C C . GLU A 1 226 ? -4.091 -60.205 6.649 1.00 39.00 226 GLU A C 1
ATOM 1747 O O . GLU A 1 226 ? -4.295 -61.248 6.033 1.00 39.00 226 GLU A O 1
ATOM 1752 N N . GLU A 1 227 ? -3.147 -59.343 6.274 1.00 34.19 227 GLU A N 1
ATOM 1753 C CA . GLU A 1 227 ? -2.032 -59.756 5.428 1.00 34.19 227 GLU A CA 1
ATOM 1754 C C . GLU A 1 227 ? -0.737 -59.159 5.985 1.00 34.19 227 GLU A C 1
ATOM 1756 O O . GLU A 1 227 ? -0.482 -57.955 5.988 1.00 34.19 227 GLU A O 1
ATOM 1761 N N . SER A 1 228 ? 0.045 -60.058 6.571 1.00 34.53 228 SER A N 1
ATOM 1762 C CA . SER A 1 228 ? 1.332 -59.839 7.207 1.00 34.53 228 SER A CA 1
ATOM 1763 C C . SER A 1 228 ? 2.374 -59.314 6.220 1.00 34.53 228 SER A C 1
ATOM 1765 O O . SER A 1 228 ? 2.711 -60.005 5.258 1.00 34.53 228 SER A O 1
ATOM 1767 N N . TYR A 1 229 ? 2.985 -58.171 6.526 1.00 33.09 229 TYR A N 1
ATOM 1768 C CA . TYR A 1 229 ? 4.296 -57.820 5.986 1.00 33.09 229 TYR A CA 1
ATOM 1769 C C . TYR A 1 229 ? 5.188 -57.303 7.115 1.00 33.09 229 TYR A C 1
ATOM 1771 O O . TYR A 1 229 ? 5.009 -56.203 7.633 1.00 33.09 229 TYR A O 1
ATOM 1779 N N . LEU A 1 230 ? 6.128 -58.153 7.528 1.00 38.41 230 LEU A N 1
ATOM 1780 C CA . LEU A 1 230 ? 7.231 -57.807 8.418 1.00 38.41 230 LEU A CA 1
ATOM 1781 C C . LEU A 1 230 ? 8.296 -57.046 7.613 1.00 38.41 230 LEU A C 1
ATOM 1783 O O . LEU A 1 230 ? 8.701 -57.537 6.557 1.00 38.41 230 LEU A O 1
ATOM 1787 N N . PRO A 1 231 ? 8.801 -55.902 8.095 1.00 38.59 231 PRO A N 1
ATOM 1788 C CA . PRO A 1 231 ? 10.058 -55.349 7.610 1.00 38.59 231 PRO A CA 1
ATOM 1789 C C . PRO A 1 231 ? 11.232 -56.147 8.199 1.00 38.59 231 PRO A C 1
ATOM 1791 O O . PRO A 1 231 ? 11.379 -56.222 9.418 1.00 38.59 231 PRO A O 1
ATOM 1794 N N . GLU A 1 232 ? 12.060 -56.748 7.341 1.00 39.56 232 GLU A N 1
ATOM 1795 C CA . GLU A 1 232 ? 13.369 -57.287 7.728 1.00 39.56 232 GLU A CA 1
ATOM 1796 C C . GLU A 1 232 ? 14.306 -56.142 8.146 1.00 39.56 232 GLU A C 1
ATOM 1798 O O . GLU A 1 232 ? 14.564 -55.219 7.371 1.00 39.56 232 GLU A O 1
ATOM 1803 N N . GLU A 1 233 ? 14.841 -56.221 9.364 1.00 39.53 233 GLU A N 1
ATOM 1804 C CA . GLU A 1 233 ? 15.991 -55.430 9.800 1.00 39.53 233 GLU A CA 1
ATOM 1805 C C . GLU A 1 233 ? 17.297 -56.057 9.298 1.00 39.53 233 GLU A C 1
ATOM 1807 O O . GLU A 1 233 ? 17.533 -57.256 9.454 1.00 39.53 233 GLU A O 1
ATOM 1812 N N . ALA A 1 234 ? 18.195 -55.218 8.787 1.00 34.12 234 ALA A N 1
ATOM 1813 C CA . ALA A 1 234 ? 19.631 -55.476 8.739 1.00 34.12 234 ALA A CA 1
ATOM 1814 C C . ALA A 1 234 ? 20.376 -54.121 8.724 1.00 34.12 234 ALA A C 1
ATOM 1816 O O . ALA A 1 234 ? 19.787 -53.096 8.384 1.00 34.12 234 ALA A O 1
ATOM 1817 N N . PRO A 1 235 ? 21.675 -54.083 9.041 1.00 37.81 235 PRO A N 1
ATOM 1818 C CA . PRO A 1 235 ? 22.220 -53.959 10.385 1.00 37.81 235 PRO A CA 1
ATOM 1819 C C . PRO A 1 235 ? 22.908 -52.597 10.585 1.00 37.81 235 PRO A C 1
ATOM 1821 O O . PRO A 1 235 ? 23.325 -51.941 9.633 1.00 37.81 235 PRO A O 1
ATOM 1824 N N . GLY A 1 236 ? 23.059 -52.186 11.844 1.00 32.22 236 GLY A N 1
ATOM 1825 C CA . GLY A 1 236 ? 23.826 -50.995 12.196 1.00 32.22 236 GLY A CA 1
ATOM 1826 C C . GLY A 1 236 ? 25.313 -51.108 11.845 1.00 32.22 236 GLY A C 1
ATOM 1827 O O . GLY A 1 236 ? 25.905 -52.180 11.965 1.00 32.22 236 GLY A O 1
ATOM 1828 N N . ASP A 1 237 ? 25.907 -49.967 11.499 1.00 32.59 237 ASP A N 1
ATOM 1829 C CA . ASP A 1 237 ? 27.335 -49.701 11.678 1.00 32.59 237 ASP A CA 1
ATOM 1830 C C . ASP A 1 237 ? 27.478 -48.373 12.459 1.00 32.59 237 ASP A C 1
ATOM 1832 O O . ASP A 1 237 ? 26.730 -47.425 12.186 1.00 32.59 237 ASP A O 1
ATOM 1836 N N . PRO A 1 238 ? 28.346 -48.298 13.487 1.00 46.16 238 PRO A N 1
ATOM 1837 C CA . PRO A 1 238 ? 28.358 -47.241 14.482 1.00 46.16 238 PRO A CA 1
ATOM 1838 C C . PRO A 1 238 ? 29.416 -46.184 14.151 1.00 46.16 238 PRO A C 1
ATOM 1840 O O . PRO A 1 238 ? 30.600 -46.488 14.038 1.00 46.16 238 PRO A O 1
ATOM 1843 N N . GLY A 1 239 ? 29.017 -44.915 14.092 1.00 45.28 239 GLY A N 1
ATOM 1844 C CA . GLY A 1 239 ? 29.982 -43.815 14.114 1.00 45.28 239 GLY A CA 1
ATOM 1845 C C . GLY A 1 239 ? 29.608 -42.612 13.265 1.00 45.28 239 GLY A C 1
ATOM 1846 O O . GLY A 1 239 ? 30.138 -42.432 12.177 1.00 45.28 239 GLY A O 1
ATOM 1847 N N . ALA A 1 240 ? 28.779 -41.729 13.814 1.00 31.77 240 ALA A N 1
ATOM 1848 C CA . ALA A 1 240 ? 28.818 -40.309 13.480 1.00 31.77 240 ALA A CA 1
ATOM 1849 C C . ALA A 1 240 ? 28.411 -39.534 14.735 1.00 31.77 240 ALA A C 1
ATOM 1851 O O . ALA A 1 240 ? 27.238 -39.393 15.063 1.00 31.77 240 ALA A O 1
ATOM 1852 N N . MET A 1 241 ? 29.429 -39.159 15.500 1.00 38.03 241 MET A N 1
ATOM 1853 C CA . MET A 1 241 ? 29.327 -38.363 16.712 1.00 38.03 241 MET A CA 1
ATOM 1854 C C . MET A 1 241 ? 29.113 -36.902 16.301 1.00 38.03 241 MET A C 1
ATOM 1856 O O . MET A 1 241 ? 29.873 -36.374 15.493 1.00 38.03 241 MET A O 1
ATOM 1860 N N . GLU A 1 242 ? 28.067 -36.279 16.840 1.00 45.53 242 GLU A N 1
ATOM 1861 C CA . GLU A 1 242 ? 27.773 -34.851 16.710 1.00 45.53 242 GLU A CA 1
ATOM 1862 C C . GLU A 1 242 ? 28.914 -34.018 17.315 1.00 45.53 242 GLU A C 1
ATOM 1864 O O . GLU A 1 242 ? 29.312 -34.238 18.463 1.00 45.53 242 GLU A O 1
ATOM 1869 N N . THR A 1 243 ? 29.435 -33.039 16.574 1.00 43.28 243 THR A N 1
ATOM 1870 C CA . THR A 1 243 ? 30.408 -32.066 17.091 1.00 43.28 243 THR A CA 1
ATOM 1871 C C . THR A 1 243 ? 29.780 -30.681 17.221 1.00 43.28 243 THR A C 1
ATOM 1873 O O . THR A 1 243 ? 29.248 -30.127 16.265 1.00 43.28 243 THR A O 1
ATOM 1876 N N . GLN A 1 244 ? 29.893 -30.110 18.424 1.00 43.44 244 GLN A N 1
ATOM 1877 C CA . GLN A 1 244 ? 29.364 -28.817 18.887 1.00 43.44 244 GLN A CA 1
ATOM 1878 C C . GLN A 1 244 ? 29.971 -27.554 18.227 1.00 43.44 244 GLN A C 1
ATOM 1880 O O . GLN A 1 244 ? 29.786 -26.455 18.744 1.00 43.44 244 GLN A O 1
ATOM 1885 N N . GLU A 1 245 ? 30.668 -27.658 17.095 1.00 45.03 245 GLU A N 1
ATOM 1886 C CA . GLU A 1 245 ? 31.319 -26.502 16.451 1.00 45.03 245 GLU A CA 1
ATOM 1887 C C . GLU A 1 245 ? 30.439 -25.794 15.403 1.00 45.03 245 GLU A C 1
ATOM 1889 O O . GLU A 1 245 ? 30.587 -24.589 15.207 1.00 45.03 245 GLU A O 1
ATOM 1894 N N . GLU A 1 246 ? 29.422 -26.452 14.832 1.00 47.16 246 GLU A N 1
ATOM 1895 C CA . GLU A 1 246 ? 28.508 -25.814 13.859 1.00 47.16 246 GLU A CA 1
ATOM 1896 C C . GLU A 1 246 ? 27.458 -24.883 14.503 1.00 47.16 246 GLU A C 1
ATOM 1898 O O . GLU A 1 246 ? 26.818 -24.084 13.820 1.00 47.16 246 GLU A O 1
ATOM 1903 N N . ALA A 1 247 ? 27.306 -24.912 15.831 1.00 43.81 247 ALA A N 1
ATOM 1904 C CA . ALA A 1 247 ? 26.383 -24.032 16.557 1.00 43.81 247 ALA A CA 1
ATOM 1905 C C . ALA A 1 247 ? 26.997 -22.668 16.941 1.00 43.81 247 ALA A C 1
ATOM 1907 O O . ALA A 1 247 ? 26.267 -21.763 17.348 1.00 43.81 247 ALA A O 1
ATOM 1908 N N . VAL A 1 248 ? 28.319 -22.497 16.813 1.00 42.06 248 VAL A N 1
ATOM 1909 C CA . VAL A 1 248 ? 29.023 -21.269 17.234 1.00 42.06 248 VAL A CA 1
ATOM 1910 C C . VAL A 1 248 ? 29.259 -20.309 16.058 1.00 42.06 248 VAL A C 1
ATOM 1912 O O . VAL A 1 248 ? 29.290 -19.095 16.256 1.00 42.06 248 VAL A O 1
ATOM 1915 N N . GLU A 1 249 ? 29.306 -20.804 14.818 1.00 43.09 249 GLU A N 1
ATOM 1916 C CA . GLU A 1 249 ? 29.494 -19.963 13.621 1.00 43.09 249 GLU A CA 1
ATOM 1917 C C . GLU A 1 249 ? 28.220 -19.205 13.191 1.00 43.09 249 GLU A C 1
ATOM 1919 O O . GLU A 1 249 ? 28.301 -18.119 12.615 1.00 43.09 249 GLU A O 1
ATOM 1924 N N . ALA A 1 250 ? 27.030 -19.693 13.561 1.00 45.44 250 ALA A N 1
ATOM 1925 C CA . ALA A 1 250 ? 25.759 -19.021 13.267 1.00 45.44 250 ALA A CA 1
ATOM 1926 C C . ALA A 1 250 ? 25.497 -17.761 14.125 1.00 45.44 250 ALA A C 1
ATOM 1928 O O . ALA A 1 250 ? 24.646 -16.945 13.772 1.00 45.44 250 ALA A O 1
ATOM 1929 N N . ALA A 1 251 ? 26.232 -17.563 15.227 1.00 45.28 251 ALA A N 1
ATOM 1930 C CA . ALA A 1 251 ? 26.057 -16.421 16.134 1.00 45.28 251 ALA A CA 1
ATOM 1931 C C . ALA A 1 251 ? 26.970 -15.216 15.818 1.00 45.28 251 ALA A C 1
ATOM 1933 O O . ALA A 1 251 ? 26.771 -14.136 16.372 1.00 45.28 251 ALA A O 1
ATOM 1934 N N . ALA A 1 252 ? 27.959 -15.367 14.928 1.00 42.03 252 ALA A N 1
ATOM 1935 C CA . ALA A 1 252 ? 28.954 -14.327 14.643 1.00 42.03 252 ALA A CA 1
ATOM 1936 C C . ALA A 1 252 ? 28.594 -13.394 13.466 1.00 42.03 252 ALA A C 1
ATOM 1938 O O . ALA A 1 252 ? 29.254 -12.376 13.275 1.00 42.03 252 ALA A O 1
ATOM 1939 N N . MET A 1 253 ? 27.533 -13.682 12.700 1.00 45.97 253 MET A N 1
ATOM 1940 C CA . MET A 1 253 ? 27.184 -12.929 11.478 1.00 45.97 253 MET A CA 1
ATOM 1941 C C . MET A 1 253 ? 26.080 -11.870 11.661 1.00 45.97 253 MET A C 1
ATOM 1943 O O . MET A 1 253 ? 25.638 -11.261 10.691 1.00 45.97 253 MET A O 1
ATOM 1947 N N . THR A 1 254 ? 25.647 -11.590 12.894 1.00 45.91 254 THR A N 1
ATOM 1948 C CA . THR A 1 254 ? 24.631 -10.557 13.197 1.00 45.91 254 THR A CA 1
ATOM 1949 C C . THR A 1 254 ? 25.219 -9.206 13.638 1.00 45.91 254 THR A C 1
ATOM 1951 O O . THR A 1 254 ? 24.489 -8.356 14.142 1.00 45.91 254 THR A O 1
ATOM 1954 N N . GLY A 1 255 ? 26.529 -8.989 13.470 1.00 40.38 255 GLY A N 1
ATOM 1955 C CA . GLY A 1 255 ? 27.254 -7.843 14.041 1.00 40.38 255 GLY A CA 1
ATOM 1956 C C . GLY A 1 255 ? 27.498 -6.619 13.145 1.00 40.38 255 GLY A C 1
ATOM 1957 O O . GLY A 1 255 ? 27.943 -5.603 13.665 1.00 40.38 255 GLY A O 1
ATOM 1958 N N . GLU A 1 256 ? 27.214 -6.656 11.838 1.00 40.31 256 GLU A N 1
ATOM 1959 C CA . GLU A 1 256 ? 27.682 -5.603 10.904 1.00 40.31 256 GLU A CA 1
ATOM 1960 C C . GLU A 1 256 ? 26.587 -4.981 10.014 1.00 40.31 256 GLU A C 1
ATOM 1962 O O . GLU A 1 256 ? 26.826 -4.668 8.851 1.00 40.31 256 GLU A O 1
ATOM 1967 N N . PHE A 1 257 ? 25.373 -4.761 10.537 1.00 36.03 257 PHE A N 1
ATOM 1968 C CA . PHE A 1 257 ? 24.296 -4.117 9.757 1.00 36.03 257 PHE A CA 1
ATOM 1969 C C . PHE A 1 257 ? 23.932 -2.674 10.173 1.00 36.03 257 PHE A C 1
ATOM 1971 O O . PHE A 1 257 ? 23.179 -2.011 9.467 1.00 36.03 257 PHE A O 1
ATOM 1978 N N . TYR A 1 258 ? 24.506 -2.111 11.244 1.00 38.56 258 TYR A N 1
ATOM 1979 C CA . TYR A 1 258 ? 24.257 -0.710 11.632 1.00 38.56 258 TYR A CA 1
ATOM 1980 C C . TYR A 1 258 ? 25.553 0.095 11.736 1.00 38.56 258 TYR A C 1
ATOM 1982 O O . TYR A 1 258 ? 26.209 0.105 12.773 1.00 38.56 258 TYR A O 1
ATOM 1990 N N . GLY A 1 259 ? 25.911 0.804 10.662 1.00 40.91 259 GLY A N 1
ATOM 1991 C CA . GLY A 1 259 ? 27.089 1.677 10.679 1.00 40.91 259 GLY A CA 1
ATOM 1992 C C . GLY A 1 259 ? 27.223 2.711 9.560 1.00 40.91 259 GLY A C 1
ATOM 1993 O O . GLY A 1 259 ? 28.297 3.287 9.436 1.00 40.91 259 GLY A O 1
ATOM 1994 N N . LEU A 1 260 ? 26.201 2.971 8.732 1.00 36.81 260 LEU A N 1
ATOM 1995 C CA . LEU A 1 260 ? 26.343 3.898 7.597 1.00 36.81 260 LEU A CA 1
ATOM 1996 C C . LEU A 1 260 ? 25.095 4.765 7.361 1.00 36.81 260 LEU A C 1
ATOM 1998 O O . LEU A 1 260 ? 24.363 4.569 6.398 1.00 36.81 260 LEU A O 1
ATOM 2002 N N . PHE A 1 261 ? 24.904 5.780 8.204 1.00 35.94 261 PHE A N 1
ATOM 2003 C CA . PHE A 1 261 ? 24.225 7.020 7.812 1.00 35.94 261 PHE A CA 1
ATOM 2004 C C . PHE A 1 261 ? 25.038 8.212 8.343 1.00 35.94 261 PHE A C 1
ATOM 2006 O O . PHE A 1 261 ? 25.264 8.285 9.550 1.00 35.94 261 PHE A O 1
ATOM 2013 N N . PRO A 1 262 ? 25.515 9.129 7.480 1.00 37.50 262 PRO A N 1
ATOM 2014 C CA . PRO A 1 262 ? 26.163 10.361 7.921 1.00 37.50 262 PRO A CA 1
ATOM 2015 C C . PRO A 1 262 ? 25.165 11.286 8.630 1.00 37.50 262 PRO A C 1
ATOM 2017 O O . PRO A 1 262 ? 24.097 11.578 8.096 1.00 37.50 262 PRO A O 1
ATOM 2020 N N . GLU A 1 263 ? 25.538 11.764 9.818 1.00 34.78 263 GLU A N 1
ATOM 2021 C CA . GLU A 1 263 ? 24.859 12.844 10.537 1.00 34.78 263 GLU A CA 1
ATOM 2022 C C . GLU A 1 263 ? 24.912 14.147 9.720 1.00 34.78 263 GLU A C 1
ATOM 2024 O O . GLU A 1 263 ? 25.992 14.700 9.492 1.00 34.78 263 GLU A O 1
ATOM 2029 N N . GLU A 1 264 ? 23.757 14.682 9.315 1.00 36.88 264 GLU A N 1
ATOM 2030 C CA . GLU A 1 264 ? 23.673 16.066 8.842 1.00 36.88 264 GLU A CA 1
ATOM 2031 C C . GL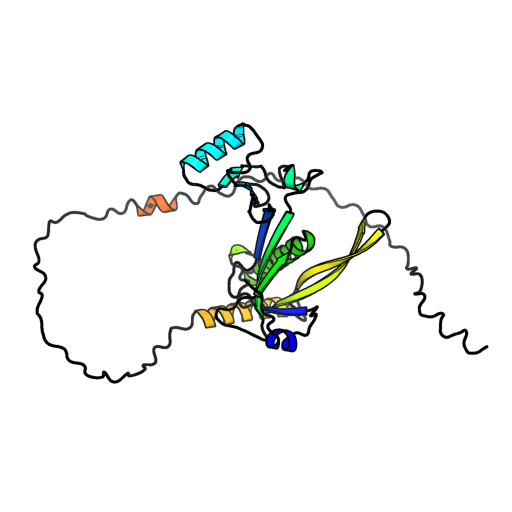U A 1 264 ? 23.333 17.020 9.992 1.00 36.88 264 GLU A C 1
ATOM 2033 O O . GLU A 1 264 ? 22.377 16.849 10.750 1.00 36.88 264 GLU A O 1
ATOM 2038 N N . ARG A 1 265 ? 24.197 18.032 10.104 1.00 33.50 265 ARG A N 1
ATOM 2039 C CA . ARG A 1 265 ? 24.202 19.114 11.087 1.00 33.50 265 ARG A CA 1
ATOM 2040 C C . ARG A 1 265 ? 22.947 19.979 11.011 1.00 33.50 265 ARG A C 1
ATOM 2042 O O . ARG A 1 265 ? 22.422 20.257 9.938 1.00 33.50 265 ARG A O 1
ATOM 2049 N N . GLY A 1 266 ? 22.560 20.471 12.185 1.00 34.53 266 GLY A N 1
ATOM 2050 C CA . GLY A 1 266 ? 21.410 21.332 12.411 1.00 34.53 266 GLY A CA 1
ATOM 2051 C C . GLY A 1 266 ? 21.359 22.598 11.556 1.00 34.53 266 GLY A C 1
ATOM 2052 O O . GLY A 1 266 ? 22.364 23.264 11.304 1.00 34.53 266 GLY A O 1
ATOM 2053 N N . VAL A 1 267 ? 20.129 22.947 11.190 1.00 37.44 267 VAL A N 1
ATOM 2054 C CA . VAL A 1 267 ? 19.738 24.265 10.697 1.00 37.44 267 VAL A CA 1
ATOM 2055 C C . VAL A 1 267 ? 18.538 24.710 11.532 1.00 37.44 267 VAL A C 1
ATOM 2057 O O . VAL A 1 267 ? 17.534 24.002 11.618 1.00 37.44 267 VAL A O 1
ATOM 2060 N N . GLU A 1 268 ? 18.683 25.849 12.206 1.00 35.69 268 GLU A N 1
ATOM 2061 C CA . GLU A 1 268 ? 17.665 26.460 13.065 1.00 35.69 268 GLU A CA 1
ATOM 2062 C C . GLU A 1 268 ? 16.416 26.902 12.274 1.00 35.69 268 GLU A C 1
ATOM 2064 O O . GLU A 1 268 ? 16.524 27.297 11.108 1.00 35.69 268 GLU A O 1
ATOM 2069 N N . PRO A 1 269 ? 15.220 26.874 12.893 1.00 42.53 269 PRO A N 1
ATOM 2070 C CA . PRO A 1 269 ? 13.979 27.280 12.241 1.00 42.53 269 PRO A CA 1
ATOM 2071 C C . PRO A 1 269 ? 13.849 28.816 12.138 1.00 42.53 269 PRO A C 1
ATOM 2073 O O . PRO A 1 269 ? 14.138 29.521 13.108 1.00 42.53 269 PRO A O 1
ATOM 2076 N N . PRO A 1 270 ? 13.357 29.364 11.010 1.00 42.38 270 PRO A N 1
ATOM 2077 C CA . PRO A 1 270 ? 13.076 30.793 10.893 1.00 42.38 270 PRO A CA 1
ATOM 2078 C C . PRO A 1 270 ? 11.815 31.212 11.686 1.00 42.38 270 PRO A C 1
ATOM 2080 O O . PRO A 1 270 ? 10.901 30.402 11.870 1.00 42.38 270 PRO A O 1
ATOM 2083 N N . PRO A 1 271 ? 11.742 32.479 12.147 1.00 37.38 271 PRO A N 1
ATOM 2084 C CA . PRO A 1 271 ? 10.708 32.957 13.064 1.00 37.38 271 PRO A CA 1
ATOM 2085 C C . PRO A 1 271 ? 9.336 33.190 12.410 1.00 37.38 271 PRO A C 1
ATOM 2087 O O . PRO A 1 271 ? 9.215 33.501 11.225 1.00 37.38 271 PRO A O 1
ATOM 2090 N N . ALA A 1 272 ? 8.302 33.053 13.243 1.00 36.12 272 ALA A N 1
ATOM 2091 C CA . ALA A 1 272 ? 6.887 33.175 12.911 1.00 36.12 272 ALA A CA 1
ATOM 2092 C C . ALA A 1 272 ? 6.484 34.603 12.502 1.00 36.12 272 ALA A C 1
ATOM 2094 O O . ALA A 1 272 ? 6.812 35.568 13.190 1.00 36.12 272 ALA A O 1
ATOM 2095 N N . HIS A 1 273 ? 5.697 34.712 11.428 1.00 37.94 273 HIS A N 1
ATOM 2096 C CA . HIS A 1 273 ? 4.964 35.927 11.078 1.00 37.94 273 HIS A CA 1
ATOM 2097 C C . HIS A 1 273 ? 3.458 35.655 10.978 1.00 37.94 273 HIS A C 1
ATOM 2099 O O . HIS A 1 273 ? 3.024 34.623 10.463 1.00 37.94 273 HIS A O 1
ATOM 2105 N N . ASP A 1 274 ? 2.705 36.612 11.519 1.00 32.84 274 ASP A N 1
ATOM 2106 C CA . ASP A 1 274 ? 1.272 36.602 11.800 1.00 32.84 274 ASP A CA 1
ATOM 2107 C C . ASP A 1 274 ? 0.354 36.422 10.581 1.00 32.84 274 ASP A C 1
ATOM 2109 O O . ASP A 1 274 ? 0.629 36.870 9.467 1.00 32.84 274 ASP A O 1
ATOM 2113 N N . ALA A 1 275 ? -0.803 35.807 10.836 1.00 34.97 275 ALA A N 1
ATOM 2114 C CA . ALA A 1 275 ? -1.869 35.585 9.869 1.00 34.97 275 ALA A CA 1
ATOM 2115 C C . ALA A 1 275 ? -2.754 36.833 9.667 1.00 34.97 275 ALA A C 1
ATOM 2117 O O . ALA A 1 275 ? -3.319 37.340 10.640 1.00 34.97 275 ALA A O 1
ATOM 2118 N N . PRO A 1 276 ? -3.013 37.271 8.420 1.00 36.47 276 PRO A N 1
ATOM 2119 C CA . PRO A 1 276 ? -4.122 38.170 8.136 1.00 36.47 276 PRO A CA 1
ATOM 2120 C C . PRO A 1 276 ? -5.413 37.407 7.781 1.00 36.47 276 PRO A C 1
ATOM 2122 O O . PRO A 1 276 ? -5.512 36.689 6.790 1.00 36.47 276 PRO A O 1
ATOM 2125 N N . VAL A 1 277 ? -6.392 37.604 8.663 1.00 33.75 277 VAL A N 1
ATOM 2126 C CA . VAL A 1 277 ? -7.856 37.701 8.510 1.00 33.75 277 VAL A CA 1
ATOM 2127 C C . VAL A 1 277 ? -8.517 37.172 7.219 1.00 33.75 277 VAL A C 1
ATOM 2129 O O . VAL A 1 277 ? -8.372 37.698 6.120 1.00 33.75 277 VAL A O 1
ATOM 2132 N N . SER A 1 278 ? -9.395 36.192 7.457 1.00 41.72 278 SER A N 1
ATOM 2133 C CA . SER A 1 278 ? -10.566 35.754 6.686 1.00 41.72 278 SER A CA 1
ATOM 2134 C C . SER A 1 278 ? -11.214 36.803 5.764 1.00 41.72 278 SER A C 1
ATOM 2136 O O . SER A 1 278 ? -11.816 37.761 6.240 1.00 41.72 278 SER A O 1
ATOM 2138 N N . ASN A 1 279 ? -11.277 36.493 4.466 1.00 36.50 279 ASN A N 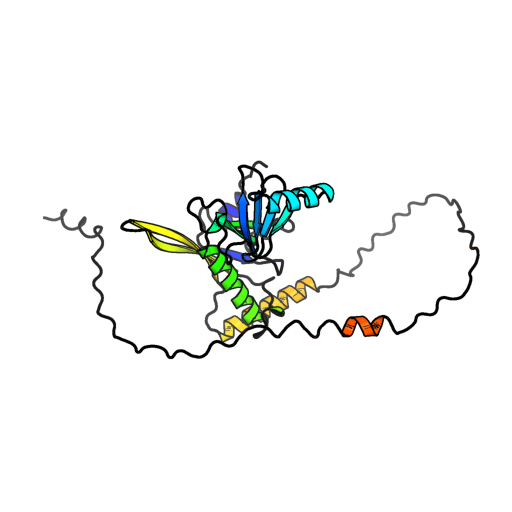1
ATOM 2139 C CA . ASN A 1 279 ? -12.338 36.954 3.566 1.00 36.50 279 ASN A CA 1
ATOM 2140 C C . ASN A 1 279 ? -12.700 35.833 2.577 1.00 36.50 279 ASN A C 1
ATOM 2142 O O . ASN A 1 279 ? -12.089 35.693 1.519 1.00 36.50 279 ASN A O 1
ATOM 2146 N N . MET A 1 280 ? -13.695 35.008 2.925 1.00 33.03 280 MET A N 1
ATOM 2147 C CA . MET A 1 280 ? -14.320 34.096 1.961 1.00 33.03 280 MET A CA 1
ATOM 2148 C C . MET A 1 280 ? -15.386 34.835 1.134 1.00 33.03 280 MET A C 1
ATOM 2150 O O . MET A 1 280 ? -16.274 35.460 1.718 1.00 33.03 280 MET A O 1
ATOM 2154 N N . PRO A 1 281 ? -15.394 34.703 -0.204 1.00 36.12 281 PRO A N 1
ATOM 2155 C CA . PRO A 1 281 ? -16.546 35.074 -1.013 1.00 36.12 281 PRO A CA 1
ATOM 2156 C C . PRO A 1 281 ? -17.704 34.087 -0.778 1.00 36.12 281 PRO A C 1
ATOM 2158 O O . PRO A 1 281 ? -17.544 32.870 -0.899 1.00 36.12 281 PRO A O 1
ATOM 2161 N N . ARG A 1 282 ? -18.879 34.628 -0.426 1.00 39.97 282 ARG A N 1
ATOM 2162 C CA . ARG A 1 282 ? -20.133 33.888 -0.201 1.00 39.97 282 ARG A CA 1
ATOM 2163 C C . ARG A 1 282 ? -20.577 33.124 -1.456 1.00 39.97 282 ARG A C 1
ATOM 2165 O O . ARG A 1 282 ? -20.384 33.567 -2.587 1.00 39.97 282 ARG A O 1
ATOM 2172 N N . ARG A 1 283 ? -21.193 31.961 -1.235 1.00 34.62 283 ARG A N 1
ATOM 2173 C CA . ARG A 1 283 ? -21.689 31.037 -2.263 1.00 34.62 283 ARG A CA 1
ATOM 2174 C C . ARG A 1 283 ? -22.917 31.633 -2.970 1.00 34.62 283 ARG A C 1
ATOM 2176 O O . ARG A 1 283 ? -23.845 32.096 -2.320 1.00 34.62 283 ARG A O 1
ATOM 2183 N N . ARG A 1 284 ? -22.947 31.554 -4.305 1.00 39.44 284 ARG A N 1
ATOM 2184 C CA . ARG A 1 284 ? -24.027 32.017 -5.210 1.00 39.44 284 ARG A CA 1
ATOM 2185 C C . ARG A 1 284 ? -25.391 31.307 -5.057 1.00 39.44 284 ARG A C 1
ATOM 2187 O O . ARG A 1 284 ? -26.265 31.508 -5.890 1.00 39.44 284 ARG A O 1
ATOM 2194 N N . SER A 1 285 ? -25.587 30.479 -4.034 1.00 42.41 285 SER A N 1
ATOM 2195 C CA . SER A 1 285 ? -26.867 29.803 -3.779 1.00 42.41 285 SER A CA 1
ATOM 2196 C C . SER A 1 285 ? -27.839 30.616 -2.916 1.00 42.41 285 SER A C 1
ATOM 2198 O O . SER A 1 285 ? -29.004 30.246 -2.844 1.00 42.41 285 SER A O 1
ATOM 2200 N N . ASP A 1 286 ? -27.405 31.738 -2.330 1.00 44.19 286 ASP A N 1
ATOM 2201 C CA . ASP A 1 286 ? -28.240 32.527 -1.405 1.00 44.19 286 ASP A CA 1
ATOM 2202 C C . ASP A 1 286 ? -28.919 33.744 -2.066 1.00 44.19 286 ASP A C 1
ATOM 2204 O O . ASP A 1 286 ? -29.686 34.457 -1.427 1.00 44.19 286 ASP A O 1
ATOM 2208 N N . THR A 1 287 ? -28.695 33.977 -3.363 1.00 44.12 287 THR A N 1
ATOM 2209 C CA . THR A 1 287 ? -29.319 35.076 -4.131 1.00 44.12 287 THR A CA 1
ATOM 2210 C C . THR A 1 287 ? -30.596 34.680 -4.877 1.00 44.12 287 THR A C 1
ATOM 2212 O O . THR A 1 287 ? -31.210 35.529 -5.506 1.00 44.12 287 THR A O 1
ATOM 2215 N N . ALA A 1 288 ? -31.043 33.423 -4.794 1.00 40.91 288 ALA A N 1
ATOM 2216 C CA . ALA A 1 288 ? -32.248 32.961 -5.496 1.00 40.91 288 ALA A CA 1
ATOM 2217 C C . ALA A 1 288 ? -33.550 33.061 -4.669 1.00 40.91 288 ALA A C 1
ATOM 2219 O O . ALA A 1 288 ? -34.613 32.713 -5.171 1.00 40.91 288 ALA A O 1
ATOM 2220 N N . HIS A 1 289 ? -33.493 33.550 -3.422 1.00 42.38 289 HIS A N 1
ATOM 2221 C CA . HIS A 1 289 ? -34.669 33.660 -2.543 1.00 42.38 289 HIS A CA 1
ATOM 2222 C C . HIS A 1 289 ? -35.090 35.097 -2.185 1.00 42.38 289 HIS A C 1
ATOM 2224 O O . HIS A 1 289 ? -36.009 35.269 -1.389 1.00 42.38 289 HIS A O 1
ATOM 2230 N N . GLN A 1 290 ? -34.484 36.124 -2.794 1.00 46.44 290 GLN A N 1
ATOM 2231 C CA . GLN A 1 290 ? -34.871 37.531 -2.582 1.00 46.44 290 GLN A CA 1
ATOM 2232 C C . GLN A 1 290 ? -35.459 38.246 -3.811 1.00 46.44 290 GLN A C 1
ATOM 2234 O O . GLN A 1 290 ? -35.913 39.373 -3.671 1.00 46.44 290 GLN A O 1
ATOM 2239 N N . GLU A 1 291 ? -35.564 37.593 -4.972 1.00 45.84 291 GLU A N 1
ATOM 2240 C CA . GLU A 1 291 ? -36.225 38.164 -6.168 1.00 45.84 291 GLU A CA 1
ATOM 2241 C C . GLU A 1 291 ? -37.633 37.589 -6.432 1.00 45.84 291 GLU A C 1
ATOM 2243 O O . GLU A 1 291 ? -38.189 37.764 -7.509 1.00 45.84 291 GLU A O 1
ATOM 2248 N N . ALA A 1 292 ? -38.243 36.922 -5.445 1.00 48.72 292 ALA A N 1
ATOM 2249 C CA . ALA A 1 292 ? -39.621 36.413 -5.535 1.00 48.72 292 ALA A CA 1
ATOM 2250 C C . ALA A 1 292 ? -40.622 37.135 -4.606 1.00 48.72 292 ALA A C 1
ATOM 2252 O O . ALA A 1 292 ? -41.763 36.696 -4.481 1.00 48.72 292 ALA A O 1
ATOM 2253 N N . LEU A 1 293 ? -40.212 38.227 -3.949 1.00 46.72 293 LEU A N 1
ATOM 2254 C CA . LEU A 1 293 ? -41.069 39.065 -3.096 1.00 46.72 293 LEU A CA 1
ATOM 2255 C C . LEU A 1 293 ? -40.719 40.560 -3.240 1.00 46.72 293 LEU A C 1
ATOM 2257 O O . LEU A 1 293 ? -40.421 41.233 -2.252 1.00 46.72 293 LEU A O 1
ATOM 2261 N N . ALA A 1 294 ? -40.754 41.068 -4.474 1.00 42.53 294 ALA A N 1
ATOM 2262 C CA . ALA A 1 294 ? -40.839 42.496 -4.788 1.00 42.53 294 ALA A CA 1
ATOM 2263 C C . ALA A 1 294 ? -41.678 42.697 -6.055 1.00 42.53 294 ALA A C 1
ATOM 2265 O O . ALA A 1 294 ? -41.421 41.966 -7.037 1.00 42.53 294 ALA A O 1
#

Foldseek 3Di:
DDDDDPVVVCVQQPVDHQKFKWFAADQCQKDKWWFFDDPHDTAKIGPQQKIKGALVDQDDPVSVVQSVVCVVVVHRTGIDGRQGNNSPHCCCPNPPNRIFMKMKGKIAGPRDGDDVDIDIDIDRDPQQNVQAVVQSQVQLCLQCVNDSVSGGRGQDTWMWGKDWDWDDDDPDIDIDIHIHIDDDDPDPVRSSVSSNVRVVVSVVVVVPPDPPPDPPPPPPDDDDDDDDDDDDDDDDDDDDDDDPPVVVVVPPPPPPDPDDDDDDDDDDDDDDDDDDDDDDDDDPPVPPPPVPPD

Secondary structure (DSSP, 8-state):
-PPPP-HHHHHHH-SS-SEEEEE-SSS--EEEEEEEE-SSSEEEEE-SS-EEEETT---SHHHHHHHHHHHHTT-SEEEETT-STTTT-HHHHSSS--EEEEEEEEEEETTS--TT--EEEEE--HHHHHHHHHHHHHHHHHHTTT-STT---TT--EEEEEEEEEEEETTEEEEEEEEEEE---SSHHHHHHHHHHHHHHHHHHHTPPP-------------------PPPP----------TTTTTGGGSSSSSSS---PPPPP-PPPPP-PPP---PPPPTTSSSSSSS--

Radius of gyration: 29.53 Å; chains: 1; bounding box: 72×102×51 Å

Sequence (294 aa):
GKFVHDFDTIELHGPVPTEIDIVFLNEQAFDASFQAWSTSKLLCEGNGIDARRNVEWPQSPDERALGEQARKQNHRFFPILGGCYTAGCRFAIGDKRQCKPHGKLTFQLMNAPTLGGSCQFDTTGFRSIAQLAGSLDQIRLMTGRGNPEAGSVAGIPLKFVLRPYKVQVGEKSSIQYGVSLEFRAKSLEEMARLLHAHTAEFRQLLALPAPTSGIESEPVSVLPEEESYLPEEAPGDPGAMETQEEAVEAAAMTGEFYGLFPEERGVEPPPAHDAPVSNMPRRRSDTAHQEALA

pLDDT: mean 75.16, std 22.82, range [31.77, 95.5]